Protein AF-C4WWB3-F1 (afdb_monomer_lite)

Radius of gyration: 19.07 Å; chains: 1; bounding box: 59×42×39 Å

Secondary structure (DSSP, 8-state):
---GGG-THHHHHHHHHHHTHHHHT-----HHHHHHHHHHTTT--SS--HHHHHHHHHHHHHHT-TT--TTTHHHHHHHHHHHHHHHTT---TT-SS--GGGS-HHHHHHHHHHHHHHHHTSTTHHHHTTTS-TTTT-PPPSEE-TT--EEEEETTTEEEEEPPP-------PPP-PPPS--PPPP-

Sequence (187 aa):
MDDIHSWWEVPSIAHFCSLFRVSFDLLDFDIEDLEAALLTDGTEDNGNSLLQELIARLLSGCFGNNSISTFNYQMFLRRLFREKCKEYNFQNPFNSDIDFQFLPLRTKVEILHALCDFRLDADDVMESLKNLDSDSLRVHPLGYDENKSAYWYFYGTRLYREDYEKVVPKKKKKKARLDPNVLFFFF

Foldseek 3Di:
DPPVLQDPLLLVLQLLCVQCCPLQVHDDDHSVLSVVLLVCQLPDPDDQGSLLQRLQSLLCLLVVHPPGHSVCSQVSLQVVLVVVCVVVVHDRLSPDPDGLSPDDSVSNSVSSSVSSVSSCVHPCNCVSCVPPDPVSVDQDFPDADPQRWTWGDGDPPGIDTHHDDPPDPPDDDDDDDDDDDDDDDDD

InterPro domains:
  IPR029614 Chromatin remodeling regulator CECR2 [PTHR47092] (2-175)

Organism: Acyrthosiphon pisum (NCBI:txid7029)

Structure (mmCIF, N/CA/C/O backbone):
data_AF-C4WWB3-F1
#
_entry.id   AF-C4WWB3-F1
#
loop_
_atom_site.group_PDB
_atom_site.id
_atom_site.type_symbol
_atom_site.label_atom_id
_atom_site.label_alt_id
_atom_site.label_comp_id
_atom_site.label_asym_id
_atom_site.label_entity_id
_atom_site.label_seq_id
_atom_site.pdbx_PDB_ins_code
_atom_site.Cartn_x
_atom_site.Cartn_y
_atom_site.Cartn_z
_atom_site.occupancy
_atom_site.B_iso_or_equiv
_atom_site.auth_seq_id
_atom_site.auth_comp_id
_atom_site.auth_asym_id
_atom_site.auth_atom_id
_atom_site.pdbx_PDB_model_num
ATOM 1 N N . MET A 1 1 ? 5.199 16.928 13.453 1.00 46.16 1 MET A N 1
ATOM 2 C CA . MET A 1 1 ? 4.644 15.747 14.137 1.00 46.16 1 MET A CA 1
ATOM 3 C C . MET A 1 1 ? 3.799 15.073 13.097 1.00 46.16 1 MET A C 1
ATOM 5 O O . MET A 1 1 ? 2.691 15.524 12.840 1.00 46.16 1 MET A O 1
ATOM 9 N N . ASP A 1 2 ? 4.414 14.146 12.382 1.00 57.53 2 ASP A N 1
ATOM 10 C CA . ASP A 1 2 ? 3.762 13.392 11.326 1.00 57.53 2 ASP A CA 1
ATOM 11 C C . ASP A 1 2 ? 2.714 12.500 11.980 1.00 57.53 2 ASP A C 1
ATOM 13 O O . ASP A 1 2 ? 3.046 11.527 12.653 1.00 57.53 2 ASP A O 1
ATOM 17 N N . ASP A 1 3 ? 1.448 12.895 11.873 1.00 81.69 3 ASP A N 1
ATOM 18 C CA . ASP A 1 3 ? 0.330 12.152 12.450 1.00 81.69 3 ASP A CA 1
ATOM 19 C C . ASP A 1 3 ? -0.003 10.957 11.546 1.00 81.69 3 ASP A C 1
ATOM 21 O O . ASP A 1 3 ? -1.080 10.874 10.960 1.00 81.69 3 ASP A O 1
ATOM 25 N N . ILE A 1 4 ? 0.970 10.058 11.374 1.00 88.69 4 ILE A N 1
ATOM 26 C CA . ILE A 1 4 ? 0.854 8.835 10.570 1.00 88.69 4 ILE A CA 1
ATOM 27 C C . ILE A 1 4 ? -0.357 7.996 11.002 1.00 88.69 4 ILE A C 1
ATOM 29 O O . ILE A 1 4 ? -1.013 7.378 10.169 1.00 88.69 4 ILE A O 1
ATOM 33 N N . HIS A 1 5 ? -0.722 8.064 12.283 1.00 87.94 5 HIS A N 1
ATOM 34 C CA . HIS A 1 5 ? -1.886 7.385 12.845 1.00 87.94 5 HIS A CA 1
ATOM 35 C C . HIS A 1 5 ? -3.229 8.028 12.455 1.00 87.94 5 HIS A C 1
ATOM 37 O O . HIS A 1 5 ? -4.265 7.385 12.599 1.00 87.94 5 HIS A O 1
ATOM 43 N N . SER A 1 6 ? -3.241 9.263 11.942 1.00 88.81 6 SER A N 1
ATOM 44 C CA . SER A 1 6 ? -4.448 9.899 11.387 1.00 88.81 6 SER A CA 1
ATOM 45 C C . SER A 1 6 ? -4.737 9.509 9.937 1.00 88.81 6 SER A C 1
ATOM 47 O O . SER A 1 6 ? -5.831 9.770 9.434 1.00 88.81 6 SER A O 1
ATOM 49 N N . TRP A 1 7 ? -3.770 8.905 9.246 1.00 92.75 7 TRP A N 1
ATOM 50 C CA . TRP A 1 7 ? -3.891 8.557 7.836 1.00 92.75 7 TRP A CA 1
ATOM 51 C C . TRP A 1 7 ? -4.565 7.200 7.689 1.00 92.75 7 TRP A C 1
ATOM 53 O O . TRP A 1 7 ? -4.019 6.172 8.087 1.00 92.75 7 TRP A O 1
ATOM 63 N N . TRP A 1 8 ? -5.758 7.200 7.099 1.00 91.25 8 TRP A N 1
ATOM 64 C CA . TRP A 1 8 ? -6.537 5.989 6.840 1.00 91.25 8 TRP A CA 1
ATOM 65 C C . TRP A 1 8 ? -5.845 5.058 5.831 1.00 91.25 8 TRP A C 1
ATOM 67 O O . TRP A 1 8 ? -6.118 3.859 5.803 1.00 91.25 8 TRP A O 1
ATOM 77 N N . GLU A 1 9 ? -4.909 5.581 5.036 1.00 94.94 9 GLU A N 1
ATOM 78 C CA . GLU A 1 9 ? -4.155 4.801 4.061 1.00 94.94 9 GLU A CA 1
ATOM 79 C C . GLU A 1 9 ? -3.232 3.774 4.732 1.00 94.94 9 GLU A C 1
ATOM 81 O O . GLU A 1 9 ? -3.040 2.685 4.202 1.00 94.94 9 GLU A O 1
ATOM 86 N N . VAL A 1 10 ? -2.687 4.076 5.913 1.00 94.69 10 VAL A N 1
ATOM 87 C CA . VAL A 1 10 ? -1.763 3.184 6.636 1.00 94.69 10 VAL A CA 1
ATOM 88 C C . VAL A 1 10 ? -2.431 1.865 7.058 1.00 94.69 10 VAL A C 1
ATOM 90 O O . VAL A 1 10 ? -1.927 0.806 6.670 1.00 94.69 10 VAL A O 1
ATOM 93 N N . PRO A 1 11 ? -3.570 1.862 7.785 1.00 92.38 11 PRO A N 1
ATOM 94 C CA . PRO A 1 11 ? -4.272 0.620 8.095 1.00 92.38 11 PRO A CA 1
ATOM 95 C C . PRO A 1 11 ? -4.831 -0.056 6.836 1.00 92.38 11 PRO A C 1
ATOM 97 O O . PRO A 1 11 ? -4.896 -1.282 6.811 1.00 92.38 11 PRO A O 1
ATOM 100 N N . SER A 1 12 ? -5.182 0.703 5.789 1.00 92.88 12 SER A N 1
ATOM 101 C CA . SER A 1 12 ? -5.608 0.150 4.494 1.00 92.88 12 SER A CA 1
ATOM 102 C C . SER A 1 12 ? -4.494 -0.684 3.843 1.00 92.88 12 SER A C 1
ATOM 104 O O . SER A 1 12 ? -4.709 -1.853 3.521 1.00 92.88 12 SER A O 1
ATOM 106 N N . ILE A 1 13 ? -3.272 -0.139 3.743 1.00 95.75 13 ILE A N 1
ATOM 107 C CA . ILE A 1 13 ? -2.096 -0.834 3.187 1.00 95.75 13 ILE A CA 1
ATOM 108 C C . ILE A 1 13 ? -1.765 -2.086 4.004 1.00 95.75 13 ILE A C 1
ATOM 110 O O . ILE A 1 13 ? -1.557 -3.161 3.435 1.00 95.75 13 ILE A O 1
ATOM 114 N N . ALA A 1 14 ? -1.724 -1.969 5.335 1.00 94.50 14 ALA A N 1
ATOM 115 C CA . ALA A 1 14 ? -1.467 -3.115 6.204 1.00 94.50 14 ALA A CA 1
ATOM 116 C C . ALA A 1 14 ? -2.532 -4.206 5.999 1.00 94.50 14 ALA A C 1
ATOM 118 O O . ALA A 1 14 ? -2.203 -5.394 5.890 1.00 94.50 14 ALA A O 1
ATOM 119 N N . HIS A 1 15 ? -3.807 -3.810 5.903 1.00 91.88 15 HIS A N 1
ATOM 120 C CA . HIS A 1 15 ? -4.917 -4.743 5.729 1.00 91.88 15 HIS A CA 1
ATOM 121 C C . HIS A 1 15 ? -4.841 -5.456 4.388 1.00 91.88 15 HIS A C 1
ATOM 123 O O . HIS A 1 15 ? -4.932 -6.682 4.353 1.00 91.88 15 HIS A O 1
ATOM 129 N N . PHE A 1 16 ? -4.574 -4.717 3.312 1.00 93.81 16 PHE A N 1
ATOM 130 C CA . PHE A 1 16 ? -4.320 -5.270 1.989 1.00 93.81 16 PHE A CA 1
ATOM 131 C C . PHE A 1 16 ? -3.214 -6.333 2.022 1.00 93.81 16 PHE A C 1
ATOM 133 O O . PHE A 1 16 ? -3.404 -7.448 1.532 1.00 93.81 16 PHE A O 1
ATOM 140 N N . CYS A 1 17 ? -2.072 -6.013 2.638 1.00 94.94 17 CYS A N 1
ATOM 141 C CA . CYS A 1 17 ? -0.928 -6.921 2.677 1.00 94.94 17 CYS A CA 1
ATOM 142 C C . CYS A 1 17 ? -1.239 -8.203 3.452 1.00 94.94 17 CYS A C 1
ATOM 144 O O . CYS A 1 17 ? -0.862 -9.285 3.012 1.00 94.94 17 CYS A O 1
ATOM 146 N N . SER A 1 18 ? -1.985 -8.096 4.553 1.00 91.88 18 SER A N 1
ATOM 147 C CA . SER A 1 18 ? -2.440 -9.250 5.332 1.00 91.88 18 SER A CA 1
ATOM 148 C C . SER A 1 18 ? -3.453 -10.106 4.561 1.00 91.88 18 SER A C 1
ATOM 150 O O . SER A 1 18 ? -3.315 -11.329 4.496 1.00 91.88 18 SER A O 1
ATOM 152 N N . LEU A 1 19 ? -4.436 -9.463 3.929 1.00 90.75 19 LEU A N 1
ATOM 153 C CA . LEU A 1 19 ? -5.534 -10.111 3.214 1.00 90.75 19 LEU A CA 1
ATOM 154 C C . LEU A 1 19 ? -5.051 -10.881 1.981 1.00 90.75 19 LEU A C 1
ATOM 156 O O . LEU A 1 19 ? -5.477 -12.012 1.746 1.00 90.75 19 LEU A O 1
ATOM 160 N N . PHE A 1 20 ? -4.126 -10.297 1.218 1.00 92.31 20 PHE A N 1
ATOM 161 C CA . PHE A 1 20 ? -3.609 -10.884 -0.019 1.00 92.31 20 PHE A CA 1
ATOM 162 C C . PHE A 1 20 ? -2.229 -11.524 0.126 1.00 92.31 20 PHE A C 1
ATOM 164 O O . PHE A 1 20 ? -1.630 -11.909 -0.880 1.00 92.31 20 PHE A O 1
ATOM 171 N N . ARG A 1 21 ? -1.737 -11.696 1.360 1.00 92.62 21 ARG A N 1
ATOM 172 C CA . ARG A 1 21 ? -0.396 -12.224 1.648 1.00 92.62 21 ARG A CA 1
ATOM 173 C C . ARG A 1 21 ? -0.078 -13.482 0.855 1.00 92.62 21 ARG A C 1
ATOM 175 O O . ARG A 1 21 ? 0.947 -13.563 0.193 1.00 92.62 21 ARG A O 1
ATOM 182 N N . VAL A 1 22 ? -0.981 -14.459 0.915 1.00 91.06 22 VAL A N 1
ATOM 183 C CA . VAL A 1 22 ? -0.802 -15.758 0.253 1.00 91.06 22 VAL A CA 1
ATOM 184 C C . VAL A 1 22 ? -1.003 -15.643 -1.257 1.00 91.06 22 VAL A C 1
ATOM 186 O O . VAL A 1 22 ? -0.226 -16.216 -2.013 1.00 91.06 22 VAL A O 1
ATOM 189 N N . SER A 1 23 ? -2.020 -14.903 -1.706 1.00 90.75 23 SER A N 1
ATOM 190 C CA . SER A 1 23 ? -2.357 -14.795 -3.131 1.00 90.75 23 SER A CA 1
ATOM 191 C C . SER A 1 23 ? -1.308 -14.035 -3.942 1.00 90.75 23 SER A C 1
ATOM 193 O O . SER A 1 23 ? -1.106 -14.350 -5.110 1.00 90.75 23 SER A O 1
ATOM 195 N N . PHE A 1 24 ? -0.651 -13.042 -3.342 1.00 92.44 24 PHE A N 1
ATOM 196 C CA . PHE A 1 24 ? 0.321 -12.174 -4.013 1.00 92.44 24 PHE A CA 1
ATOM 197 C C . PHE A 1 24 ? 1.763 -12.359 -3.517 1.00 92.44 24 PHE A C 1
ATOM 199 O O . PHE A 1 24 ? 2.626 -11.584 -3.920 1.00 92.44 24 PHE A O 1
ATOM 206 N N . ASP A 1 25 ? 2.028 -13.366 -2.676 1.00 91.50 25 ASP A N 1
ATOM 207 C CA . ASP A 1 25 ? 3.344 -13.621 -2.064 1.00 91.50 25 ASP A CA 1
ATOM 208 C C . ASP A 1 25 ? 3.939 -12.356 -1.408 1.00 91.50 25 ASP A C 1
ATOM 210 O O . ASP A 1 25 ? 5.068 -11.934 -1.687 1.00 91.50 25 ASP A O 1
ATOM 214 N N . LEU A 1 26 ? 3.124 -11.702 -0.572 1.00 94.38 26 LEU A N 1
ATOM 215 C CA . LEU A 1 26 ? 3.518 -10.502 0.167 1.00 94.38 26 LEU A CA 1
ATOM 216 C C . LEU A 1 26 ? 4.174 -10.864 1.501 1.00 94.38 26 LEU A C 1
ATOM 218 O O . LEU A 1 26 ? 4.084 -11.987 2.000 1.00 94.38 26 LEU A O 1
ATOM 222 N N . LEU A 1 27 ? 4.830 -9.864 2.079 1.00 93.19 27 LEU A N 1
ATOM 223 C CA . LEU A 1 27 ? 5.517 -9.962 3.358 1.00 93.19 27 LEU A CA 1
ATOM 224 C C . LEU A 1 27 ? 4.544 -10.192 4.520 1.00 93.19 27 LEU A C 1
ATOM 226 O O . LEU A 1 27 ? 3.412 -9.713 4.504 1.00 93.19 27 LEU A O 1
ATOM 230 N N . ASP A 1 28 ? 5.023 -10.905 5.539 1.00 94.00 28 ASP A N 1
ATOM 231 C CA . ASP A 1 28 ? 4.314 -11.096 6.803 1.00 94.00 28 ASP A CA 1
ATOM 232 C C . ASP A 1 28 ? 4.775 -10.034 7.805 1.00 94.00 28 ASP A C 1
ATOM 234 O O . ASP A 1 28 ? 5.890 -10.117 8.319 1.00 94.00 28 ASP A O 1
ATOM 238 N N . PHE A 1 29 ? 3.948 -9.013 8.013 1.00 94.31 29 PHE A N 1
ATOM 239 C CA . PHE A 1 29 ? 4.208 -7.896 8.920 1.00 94.31 29 PHE A CA 1
ATOM 240 C C . PHE A 1 29 ? 2.890 -7.361 9.490 1.00 94.31 29 PHE A C 1
ATOM 242 O O . PHE A 1 29 ? 1.823 -7.562 8.895 1.00 94.31 29 PHE A O 1
ATOM 249 N N . ASP A 1 30 ? 2.954 -6.666 10.623 1.00 91.75 30 ASP A N 1
ATOM 250 C CA . ASP A 1 30 ? 1.801 -5.981 11.209 1.00 91.75 30 ASP A CA 1
ATOM 251 C C . ASP A 1 30 ? 1.818 -4.457 10.974 1.00 91.75 30 ASP A C 1
ATOM 253 O O . ASP A 1 30 ? 2.730 -3.884 10.379 1.00 91.75 30 ASP A O 1
ATOM 257 N N . ILE A 1 31 ? 0.760 -3.764 11.401 1.00 92.31 31 ILE A N 1
ATOM 258 C CA . ILE A 1 31 ? 0.681 -2.310 11.212 1.00 92.31 31 ILE A CA 1
ATOM 259 C C . ILE A 1 31 ? 1.818 -1.557 11.924 1.00 92.31 31 ILE A C 1
ATOM 261 O O . ILE A 1 31 ? 2.231 -0.508 11.437 1.00 92.31 31 ILE A O 1
ATOM 265 N N . GLU A 1 32 ? 2.340 -2.079 13.036 1.00 92.62 32 GLU A N 1
ATOM 266 C CA . GLU A 1 32 ? 3.408 -1.435 13.805 1.00 92.62 32 GLU A CA 1
ATOM 267 C C . GLU A 1 32 ? 4.741 -1.543 13.058 1.00 92.62 32 GLU A C 1
ATOM 269 O O . GLU A 1 32 ? 5.473 -0.556 12.971 1.00 92.62 32 GLU A O 1
ATOM 274 N N . ASP A 1 33 ? 5.008 -2.693 12.434 1.00 93.81 33 ASP A N 1
ATOM 275 C CA . ASP A 1 33 ? 6.155 -2.899 11.545 1.00 93.81 33 ASP A CA 1
ATOM 276 C C . ASP A 1 33 ? 6.125 -1.934 10.349 1.00 93.81 33 ASP A C 1
ATOM 278 O O . ASP A 1 33 ? 7.149 -1.347 9.986 1.00 93.81 33 ASP A O 1
ATOM 282 N N . LEU A 1 34 ? 4.949 -1.734 9.738 1.00 94.62 34 LEU A N 1
ATOM 283 C CA . LEU A 1 34 ? 4.776 -0.801 8.620 1.00 94.62 34 LEU A CA 1
ATOM 284 C C . LEU A 1 34 ? 4.990 0.654 9.055 1.00 94.62 34 LEU A C 1
ATOM 286 O O . LEU A 1 34 ? 5.692 1.402 8.372 1.00 94.62 34 LEU A O 1
ATOM 290 N N . GLU A 1 35 ? 4.393 1.059 10.180 1.00 93.81 35 GLU A N 1
ATOM 291 C CA . GLU A 1 35 ? 4.560 2.394 10.768 1.00 93.81 35 GLU A CA 1
ATOM 292 C C . GLU A 1 35 ? 6.037 2.666 11.088 1.00 93.81 35 GLU A C 1
ATOM 294 O O . GLU A 1 35 ? 6.568 3.715 10.716 1.00 93.81 35 GLU A O 1
ATOM 299 N N . ALA A 1 36 ? 6.721 1.705 11.716 1.00 92.62 36 ALA A N 1
ATOM 300 C CA . ALA A 1 36 ? 8.142 1.797 12.029 1.00 92.62 36 ALA A CA 1
ATOM 301 C C . ALA A 1 36 ? 8.984 1.929 10.756 1.00 92.62 36 ALA A C 1
ATOM 303 O O . ALA A 1 36 ? 9.776 2.865 10.652 1.00 92.62 36 ALA A O 1
ATOM 304 N N . ALA A 1 37 ? 8.760 1.062 9.763 1.00 93.50 37 ALA A N 1
ATOM 305 C CA . ALA A 1 37 ? 9.478 1.109 8.495 1.00 93.50 37 ALA A CA 1
ATOM 306 C C . ALA A 1 37 ? 9.286 2.454 7.781 1.00 93.50 37 ALA A C 1
ATOM 308 O O . ALA A 1 37 ? 10.246 3.024 7.279 1.00 93.50 37 ALA A O 1
ATOM 309 N N . LEU A 1 38 ? 8.070 3.004 7.768 1.00 93.12 38 LEU A N 1
ATOM 310 C CA . LEU A 1 38 ? 7.783 4.318 7.190 1.00 93.12 38 LEU A CA 1
ATOM 311 C C . LEU A 1 38 ? 8.528 5.459 7.901 1.00 93.12 38 LEU A C 1
ATOM 313 O O . LEU A 1 38 ? 9.016 6.374 7.233 1.00 93.12 38 LEU A O 1
ATOM 317 N N . LEU A 1 39 ? 8.630 5.405 9.231 1.00 91.38 39 LEU A N 1
ATOM 318 C CA . LEU A 1 39 ? 9.285 6.431 10.049 1.00 91.38 39 LEU A CA 1
ATOM 319 C C . LEU A 1 39 ? 10.819 6.362 10.010 1.00 91.38 39 LEU A C 1
ATOM 321 O O . LEU A 1 39 ? 11.465 7.394 10.198 1.00 91.38 39 LEU A O 1
ATOM 325 N N . THR A 1 40 ? 11.404 5.185 9.771 1.00 88.62 40 THR A N 1
ATOM 326 C CA . THR A 1 40 ? 12.865 4.985 9.753 1.00 88.62 40 THR A CA 1
ATOM 327 C C . THR A 1 40 ? 13.464 4.894 8.346 1.00 88.62 40 THR A C 1
ATOM 329 O O . THR A 1 40 ? 14.688 4.959 8.196 1.00 88.62 40 THR A O 1
ATOM 332 N N . ASP A 1 41 ? 12.647 4.796 7.293 1.00 83.75 41 ASP A N 1
ATOM 333 C CA . ASP A 1 41 ? 13.125 4.653 5.913 1.00 83.75 41 ASP A CA 1
ATOM 334 C C . ASP A 1 41 ? 14.021 5.829 5.480 1.00 83.75 41 ASP A C 1
ATOM 336 O O . ASP A 1 41 ? 13.615 6.994 5.508 1.00 83.75 41 ASP A O 1
ATOM 340 N N . GLY A 1 42 ? 15.248 5.503 5.059 1.00 72.12 42 GLY A N 1
ATOM 341 C CA . GLY A 1 42 ? 16.294 6.466 4.690 1.00 72.12 42 GLY A CA 1
ATOM 342 C C . GLY A 1 42 ? 17.221 6.896 5.837 1.00 72.12 42 GLY A C 1
ATOM 343 O O . GLY A 1 42 ? 18.106 7.719 5.608 1.00 72.12 42 GLY A O 1
ATOM 344 N N . THR A 1 43 ? 17.040 6.365 7.055 1.00 72.31 43 THR A N 1
ATOM 345 C CA . THR A 1 43 ? 17.891 6.677 8.226 1.00 72.31 43 THR A CA 1
ATOM 346 C C . THR A 1 43 ? 18.844 5.551 8.632 1.00 72.31 43 THR A C 1
ATOM 348 O O . THR A 1 43 ? 19.826 5.810 9.328 1.00 72.31 43 THR A O 1
ATOM 351 N N . GLU A 1 44 ? 18.600 4.322 8.175 1.00 61.31 44 GLU A N 1
ATOM 352 C CA . GLU A 1 44 ? 19.427 3.153 8.477 1.00 61.31 44 GLU A CA 1
ATOM 353 C C . GLU A 1 44 ? 20.211 2.704 7.232 1.00 61.31 44 GLU A C 1
ATOM 355 O O . GLU A 1 44 ? 19.630 2.443 6.183 1.00 61.31 44 GLU A O 1
ATOM 360 N N . ASP A 1 45 ? 21.537 2.577 7.359 1.00 55.06 45 ASP A N 1
ATOM 361 C CA . ASP A 1 45 ? 22.471 2.172 6.287 1.00 55.06 45 ASP A CA 1
ATOM 362 C C . ASP A 1 45 ? 22.411 0.664 5.933 1.00 55.06 45 ASP A C 1
ATOM 364 O O . ASP A 1 45 ? 23.254 0.154 5.190 1.00 55.06 45 ASP A O 1
ATOM 368 N N . ASN A 1 46 ? 21.443 -0.089 6.465 1.00 46.50 46 ASN A N 1
ATOM 369 C CA . ASN A 1 46 ? 21.459 -1.550 6.423 1.00 46.50 46 ASN A CA 1
ATOM 370 C C . ASN A 1 46 ? 20.321 -2.157 5.590 1.00 46.50 46 ASN A C 1
ATOM 372 O O . ASN A 1 46 ? 19.170 -2.193 6.007 1.00 46.50 46 ASN A O 1
ATOM 376 N N . GLY A 1 47 ? 20.710 -2.791 4.481 1.00 56.06 47 GLY A N 1
ATOM 377 C CA . GLY A 1 47 ? 19.945 -3.849 3.818 1.00 56.06 47 GLY A CA 1
ATOM 378 C C . GLY A 1 47 ? 18.679 -3.420 3.069 1.00 56.06 47 GLY A C 1
ATOM 379 O O . GLY A 1 47 ? 18.362 -2.245 2.922 1.00 56.06 47 GLY A O 1
ATOM 380 N N . ASN A 1 48 ? 17.971 -4.425 2.550 1.00 60.97 48 ASN A N 1
ATOM 381 C CA . ASN A 1 48 ? 16.659 -4.260 1.928 1.00 60.97 48 ASN A CA 1
ATOM 382 C C . ASN A 1 48 ? 15.641 -3.848 3.003 1.00 60.97 48 ASN A C 1
ATOM 384 O O . ASN A 1 48 ? 15.384 -4.638 3.914 1.00 60.97 48 ASN A O 1
ATOM 388 N N . SER A 1 49 ? 15.044 -2.657 2.899 1.00 86.75 49 SER A N 1
ATOM 389 C CA . SER A 1 49 ? 13.988 -2.245 3.834 1.00 86.75 49 SER A CA 1
ATOM 390 C C . SER A 1 49 ? 12.673 -2.979 3.545 1.00 86.75 49 SER A C 1
ATOM 392 O O . SER A 1 49 ? 12.407 -3.369 2.403 1.00 86.75 49 SER A O 1
ATOM 394 N N . LEU A 1 50 ? 11.825 -3.143 4.570 1.00 93.19 50 LEU A N 1
ATOM 395 C CA . LEU A 1 50 ? 10.472 -3.708 4.434 1.00 93.19 50 LEU A CA 1
ATOM 396 C C . LEU A 1 50 ? 9.713 -3.039 3.280 1.00 93.19 50 LEU A C 1
ATOM 398 O O . LEU A 1 50 ? 9.086 -3.721 2.472 1.00 93.19 50 LEU A O 1
ATOM 402 N N . LEU A 1 51 ? 9.834 -1.711 3.157 1.00 95.00 51 LEU A N 1
ATOM 403 C CA . LEU A 1 51 ? 9.183 -0.940 2.099 1.00 95.00 51 LEU A CA 1
ATOM 404 C C . LEU A 1 51 ? 9.710 -1.306 0.710 1.00 95.00 51 LEU A C 1
ATOM 406 O O . LEU A 1 51 ? 8.921 -1.485 -0.212 1.00 95.00 51 LEU A O 1
ATOM 410 N N . GLN A 1 52 ? 11.028 -1.437 0.543 1.00 94.06 52 GLN A N 1
ATOM 411 C CA . GLN A 1 52 ? 11.626 -1.781 -0.750 1.00 94.06 52 GLN A CA 1
ATOM 412 C C . GLN A 1 52 ? 11.202 -3.171 -1.220 1.00 94.06 52 GLN A C 1
ATOM 414 O O . GLN A 1 52 ? 10.869 -3.350 -2.392 1.00 94.06 52 GLN A O 1
ATOM 419 N N . GLU A 1 53 ? 11.199 -4.146 -0.312 1.00 94.38 53 GLU A N 1
ATOM 420 C CA . GLU A 1 53 ? 10.774 -5.508 -0.626 1.00 94.38 53 GLU A CA 1
ATOM 421 C C . GLU A 1 53 ? 9.267 -5.550 -0.924 1.00 94.38 53 GLU A C 1
ATOM 423 O O . GLU A 1 53 ? 8.866 -6.125 -1.935 1.00 94.38 53 GLU A O 1
ATOM 428 N N . LEU A 1 54 ? 8.436 -4.854 -0.137 1.00 96.50 54 LEU A N 1
ATOM 429 C CA . LEU A 1 54 ? 7.000 -4.729 -0.405 1.00 96.50 54 LEU A CA 1
ATOM 430 C C . LEU A 1 54 ? 6.733 -4.128 -1.793 1.00 96.50 54 LEU A C 1
ATOM 432 O O . LEU A 1 54 ? 5.975 -4.693 -2.583 1.00 96.50 54 LEU A O 1
ATOM 436 N N . ILE A 1 55 ? 7.395 -3.016 -2.125 1.00 96.19 55 ILE A N 1
ATOM 437 C CA . ILE A 1 55 ? 7.269 -2.372 -3.437 1.00 96.19 55 ILE A CA 1
ATOM 438 C C . ILE A 1 55 ? 7.704 -3.332 -4.547 1.00 96.19 55 ILE A C 1
ATOM 440 O O . ILE A 1 55 ? 7.014 -3.443 -5.559 1.00 96.19 55 ILE A O 1
ATOM 444 N N . ALA A 1 56 ? 8.816 -4.052 -4.374 1.00 95.50 56 ALA A N 1
ATOM 445 C CA . ALA A 1 56 ? 9.290 -5.009 -5.368 1.00 95.50 56 ALA A CA 1
ATOM 446 C C . ALA A 1 56 ? 8.267 -6.131 -5.630 1.00 95.50 56 ALA A C 1
ATOM 448 O O . ALA A 1 56 ? 8.024 -6.457 -6.796 1.00 95.50 56 ALA A O 1
ATOM 449 N N . ARG A 1 57 ? 7.615 -6.676 -4.591 1.00 95.38 57 ARG A N 1
ATOM 450 C CA . ARG A 1 57 ? 6.557 -7.697 -4.743 1.00 95.38 57 ARG A CA 1
ATOM 451 C C . ARG A 1 57 ? 5.330 -7.159 -5.469 1.00 95.38 57 ARG A C 1
ATOM 453 O O . ARG A 1 57 ? 4.874 -7.774 -6.433 1.00 95.38 57 ARG A O 1
ATOM 460 N N . LEU A 1 58 ? 4.840 -5.984 -5.068 1.00 96.38 58 LEU A N 1
ATOM 461 C CA . LEU A 1 58 ? 3.681 -5.349 -5.705 1.00 96.38 58 LEU A CA 1
ATOM 462 C C . LEU A 1 58 ? 3.951 -5.051 -7.184 1.00 96.38 58 LEU A C 1
ATOM 464 O O . LEU A 1 58 ? 3.140 -5.391 -8.046 1.00 96.38 58 LEU A O 1
ATOM 468 N N . LEU A 1 59 ? 5.121 -4.486 -7.497 1.00 96.19 59 LEU A N 1
ATOM 469 C CA . LEU A 1 59 ? 5.534 -4.205 -8.873 1.00 96.19 59 LEU A CA 1
ATOM 470 C C . LEU A 1 59 ? 5.687 -5.478 -9.707 1.00 96.19 59 LEU A C 1
ATOM 472 O O . LEU A 1 59 ? 5.281 -5.484 -10.868 1.00 96.19 59 LEU A O 1
ATOM 476 N N . SER A 1 60 ? 6.257 -6.544 -9.136 1.00 94.44 60 SER A N 1
ATOM 477 C CA . SER A 1 60 ? 6.406 -7.828 -9.835 1.00 94.44 60 SER A CA 1
ATOM 478 C C . SER A 1 60 ? 5.050 -8.359 -10.290 1.00 94.44 60 SER A C 1
ATOM 480 O O . SER A 1 60 ? 4.912 -8.752 -11.449 1.00 94.44 60 SER A O 1
ATOM 482 N N . GLY A 1 61 ? 4.039 -8.274 -9.417 1.00 93.00 61 GLY A N 1
ATOM 483 C CA . GLY A 1 61 ? 2.654 -8.612 -9.748 1.00 93.00 61 GLY A CA 1
ATOM 484 C C . GLY A 1 61 ? 2.054 -7.705 -10.825 1.00 93.00 61 GLY A C 1
ATOM 485 O O . GLY A 1 61 ? 1.451 -8.203 -11.766 1.00 93.00 61 GLY A O 1
ATOM 486 N N . CYS A 1 62 ? 2.286 -6.389 -10.757 1.00 94.00 62 CYS A N 1
ATOM 487 C CA . CYS A 1 62 ? 1.759 -5.437 -11.748 1.00 94.00 62 CYS A CA 1
ATOM 488 C C . CYS A 1 62 ? 2.315 -5.658 -13.166 1.00 94.00 62 CYS A C 1
ATOM 490 O O . CYS A 1 62 ? 1.609 -5.445 -14.147 1.00 94.00 62 CYS A O 1
ATOM 492 N N . PHE A 1 63 ? 3.589 -6.041 -13.291 1.00 91.69 63 PHE A N 1
ATOM 493 C CA . PHE A 1 63 ? 4.235 -6.265 -14.591 1.00 91.69 63 PHE A CA 1
ATOM 494 C C . PHE A 1 63 ? 4.201 -7.727 -15.054 1.00 91.69 63 PHE A C 1
ATOM 496 O O . PHE A 1 63 ? 4.647 -8.008 -16.168 1.00 91.69 63 PHE A O 1
ATOM 503 N N . GLY A 1 64 ? 3.763 -8.663 -14.204 1.00 86.19 64 GLY A N 1
ATOM 504 C CA . GLY A 1 64 ? 3.927 -10.101 -14.440 1.00 86.19 64 GLY A CA 1
ATOM 505 C C . GLY A 1 64 ? 5.396 -10.509 -14.622 1.00 86.19 64 GLY A C 1
ATOM 506 O O . GLY A 1 64 ? 5.695 -11.439 -15.373 1.00 86.19 64 GLY A O 1
ATOM 507 N N . ASN A 1 65 ? 6.329 -9.771 -14.007 1.00 78.81 65 ASN A N 1
ATOM 508 C CA . ASN A 1 65 ? 7.766 -9.927 -14.216 1.00 78.81 65 ASN A CA 1
ATOM 509 C C . ASN A 1 65 ? 8.514 -10.127 -12.893 1.00 78.81 65 ASN A C 1
ATOM 511 O O . ASN A 1 65 ? 8.661 -9.199 -12.103 1.00 78.81 65 ASN A O 1
ATOM 515 N N . ASN A 1 66 ? 9.103 -11.312 -12.729 1.00 77.31 66 ASN A N 1
ATOM 516 C CA . ASN A 1 66 ? 9.854 -11.698 -11.532 1.00 77.31 66 ASN A CA 1
ATOM 517 C C . ASN A 1 66 ? 11.304 -11.171 -11.506 1.00 77.31 66 ASN A C 1
ATOM 519 O O . ASN A 1 66 ? 12.073 -11.529 -10.619 1.00 77.31 66 ASN A O 1
ATOM 523 N N . SER A 1 67 ? 11.723 -10.353 -12.479 1.00 88.88 67 SER A N 1
ATOM 524 C CA . SER A 1 67 ? 13.061 -9.743 -12.487 1.00 88.88 67 SER A CA 1
ATOM 525 C C . SER A 1 67 ? 13.171 -8.498 -11.599 1.00 88.88 67 SER A C 1
ATOM 527 O O . SER A 1 67 ? 14.243 -7.885 -11.543 1.00 88.88 67 SER A O 1
ATOM 529 N N . ILE A 1 68 ? 12.067 -8.053 -10.994 1.00 94.06 68 ILE A N 1
ATOM 530 C CA . ILE A 1 68 ? 12.042 -6.862 -10.146 1.00 94.06 68 ILE A CA 1
ATOM 531 C C . ILE A 1 68 ? 12.549 -7.242 -8.753 1.00 94.06 68 ILE A C 1
ATOM 533 O O . ILE A 1 68 ? 12.124 -8.228 -8.164 1.00 94.06 68 ILE A O 1
ATOM 537 N N . SER A 1 69 ? 13.495 -6.464 -8.240 1.00 93.25 69 SER A N 1
ATOM 538 C CA . SER A 1 69 ? 14.109 -6.640 -6.926 1.00 93.25 69 SER A CA 1
ATOM 539 C C . SER A 1 69 ? 14.350 -5.289 -6.264 1.00 93.25 69 SER A C 1
ATOM 541 O O . SER A 1 69 ? 14.234 -4.234 -6.894 1.00 93.25 69 SER A O 1
ATOM 543 N N . THR A 1 70 ? 14.764 -5.307 -5.003 1.00 92.44 70 THR A N 1
ATOM 544 C CA . THR A 1 70 ? 15.121 -4.104 -4.233 1.00 92.44 70 THR A CA 1
ATOM 545 C C . THR A 1 70 ? 16.254 -3.274 -4.851 1.00 92.44 70 THR A C 1
ATOM 547 O O . THR A 1 70 ? 16.395 -2.098 -4.534 1.00 92.44 70 THR A O 1
ATOM 550 N N . PHE A 1 71 ? 17.022 -3.826 -5.796 1.00 91.19 71 PHE A N 1
ATOM 551 C CA . PHE A 1 71 ? 18.085 -3.098 -6.498 1.00 91.19 71 PHE A CA 1
ATOM 552 C C . PHE A 1 71 ? 17.597 -2.311 -7.719 1.00 91.19 71 PHE A C 1
ATOM 554 O O . PHE A 1 71 ? 18.271 -1.383 -8.161 1.00 91.19 71 PHE A O 1
ATOM 561 N N . ASN A 1 72 ? 16.460 -2.691 -8.312 1.00 93.19 72 ASN A N 1
ATOM 562 C CA . ASN A 1 72 ? 15.976 -2.101 -9.565 1.00 93.19 72 ASN A CA 1
ATOM 563 C C . ASN A 1 72 ? 14.532 -1.577 -9.494 1.00 93.19 72 ASN A C 1
ATOM 565 O O . ASN A 1 72 ? 14.089 -0.926 -10.447 1.00 93.19 72 ASN A O 1
ATOM 569 N N . TYR A 1 73 ? 13.821 -1.804 -8.380 1.00 94.31 73 TYR A N 1
ATOM 570 C CA . TYR A 1 73 ? 12.412 -1.437 -8.207 1.00 94.31 73 TYR A CA 1
ATOM 571 C C . TYR A 1 73 ? 12.146 0.025 -8.555 1.00 94.31 73 TYR A C 1
ATOM 573 O O . TYR A 1 73 ? 11.127 0.331 -9.161 1.00 94.31 73 TYR A O 1
ATOM 581 N N . GLN A 1 74 ? 13.079 0.928 -8.248 1.00 93.75 74 GLN A N 1
ATOM 582 C CA . GLN A 1 74 ? 12.889 2.357 -8.447 1.00 93.75 74 GLN A CA 1
ATOM 583 C C . GLN A 1 74 ? 12.628 2.726 -9.914 1.00 93.75 74 GLN A C 1
ATOM 585 O O . GLN A 1 74 ? 11.762 3.552 -10.205 1.00 93.75 74 GLN A O 1
ATOM 590 N N . MET A 1 75 ? 13.332 2.095 -10.857 1.00 93.75 75 MET A N 1
ATOM 591 C CA . MET A 1 75 ? 13.114 2.323 -12.288 1.00 93.75 75 MET A CA 1
ATOM 592 C C . MET A 1 75 ? 11.714 1.855 -12.711 1.00 93.75 75 MET A C 1
ATOM 594 O O . MET A 1 75 ? 11.012 2.567 -13.435 1.00 93.75 75 MET A O 1
ATOM 598 N N . PHE A 1 76 ? 11.300 0.676 -12.242 1.00 95.31 76 PHE A N 1
ATOM 599 C CA . PHE A 1 76 ? 9.987 0.103 -12.539 1.00 95.31 76 PHE A CA 1
ATOM 600 C C . PHE A 1 76 ? 8.855 0.899 -11.889 1.00 95.31 76 PHE A C 1
ATOM 602 O O . PHE A 1 76 ? 7.849 1.158 -12.543 1.00 95.31 76 PHE A O 1
ATOM 609 N N . LEU A 1 77 ? 9.055 1.380 -10.663 1.00 95.44 77 LEU A N 1
ATOM 610 C CA . LEU A 1 77 ? 8.125 2.244 -9.946 1.00 95.44 77 LEU A CA 1
ATOM 611 C C . LEU A 1 77 ? 7.856 3.531 -10.730 1.00 95.44 77 LEU A C 1
ATOM 613 O O . LEU A 1 77 ? 6.705 3.870 -11.001 1.00 95.44 77 LEU A O 1
ATOM 617 N N . ARG A 1 78 ? 8.917 4.218 -11.183 1.00 94.25 78 ARG A N 1
ATOM 618 C CA . ARG A 1 78 ? 8.787 5.422 -12.025 1.00 94.25 78 ARG A CA 1
ATOM 619 C C . ARG A 1 78 ? 8.015 5.139 -13.304 1.00 94.25 78 ARG A C 1
ATOM 621 O O . ARG A 1 78 ? 7.193 5.956 -13.718 1.00 94.25 78 ARG A O 1
ATOM 628 N N . ARG A 1 79 ? 8.308 4.012 -13.954 1.00 93.75 79 ARG A N 1
ATOM 629 C CA . ARG A 1 79 ? 7.641 3.614 -15.193 1.00 93.75 79 ARG A CA 1
ATOM 630 C C . ARG A 1 79 ? 6.152 3.364 -14.964 1.00 93.75 79 ARG A C 1
ATOM 632 O O . ARG A 1 79 ? 5.352 3.968 -15.672 1.00 93.75 79 ARG A O 1
ATOM 639 N N . LEU A 1 80 ? 5.804 2.568 -13.953 1.00 94.56 80 LEU A N 1
ATOM 640 C CA . LEU A 1 80 ? 4.418 2.242 -13.626 1.00 94.56 80 LEU A CA 1
ATOM 641 C C . LEU A 1 80 ? 3.609 3.507 -13.338 1.00 94.56 80 LEU A C 1
ATOM 643 O O . LEU A 1 80 ? 2.582 3.732 -13.968 1.00 94.56 80 LEU A O 1
ATOM 647 N N . PHE A 1 81 ? 4.106 4.389 -12.467 1.00 94.81 81 PHE A N 1
ATOM 648 C CA . PHE A 1 81 ? 3.401 5.631 -12.143 1.00 94.81 81 PHE A CA 1
ATOM 649 C C . PHE A 1 81 ? 3.256 6.550 -13.359 1.00 94.81 81 PHE A C 1
ATOM 651 O O . PHE A 1 81 ? 2.199 7.138 -13.560 1.00 94.81 81 PHE A O 1
ATOM 658 N N . ARG A 1 82 ? 4.267 6.653 -14.231 1.00 92.62 82 ARG A N 1
ATOM 659 C CA . ARG A 1 82 ? 4.141 7.431 -15.477 1.00 92.62 82 ARG A CA 1
ATOM 660 C C . ARG A 1 82 ? 3.074 6.878 -16.419 1.00 92.62 82 ARG A C 1
ATOM 662 O O . ARG A 1 82 ? 2.475 7.670 -17.142 1.00 92.62 82 ARG A O 1
ATOM 669 N N . GLU A 1 83 ? 2.888 5.565 -16.458 1.00 93.12 83 GLU A N 1
ATOM 670 C CA . GLU A 1 83 ? 1.879 4.900 -17.287 1.00 93.12 83 GLU A CA 1
ATOM 671 C C . GLU A 1 83 ? 0.486 5.049 -16.649 1.00 93.12 83 GLU A C 1
ATOM 673 O O . GLU A 1 83 ? -0.394 5.667 -17.249 1.00 93.12 83 GLU A O 1
ATOM 678 N N . LYS A 1 84 ? 0.320 4.625 -15.391 1.00 92.50 84 LYS A N 1
ATOM 679 C CA . LYS A 1 84 ? -0.961 4.648 -14.669 1.00 92.50 84 LYS A CA 1
ATOM 680 C C . LYS A 1 84 ? -1.504 6.050 -14.401 1.00 92.50 84 LYS A C 1
ATOM 682 O O . LYS A 1 84 ? -2.696 6.280 -14.567 1.00 92.50 84 LYS A O 1
ATOM 687 N N . CYS A 1 85 ? -0.656 7.029 -14.080 1.00 89.69 85 CYS A N 1
ATOM 688 C CA . CYS A 1 85 ? -1.126 8.409 -13.887 1.00 89.69 85 CYS A CA 1
ATOM 689 C C . CYS A 1 85 ? -1.664 9.026 -15.184 1.00 89.69 85 CYS A C 1
ATOM 691 O O . CYS A 1 85 ? -2.583 9.841 -15.145 1.00 89.69 85 CYS A O 1
ATOM 693 N N . LYS A 1 86 ? -1.105 8.643 -16.342 1.00 90.69 86 LYS A N 1
ATOM 694 C CA . LYS A 1 86 ? -1.622 9.075 -17.648 1.00 90.69 86 LYS A CA 1
ATOM 695 C C . LYS A 1 86 ? -2.932 8.377 -17.990 1.00 90.69 86 LYS A C 1
ATOM 697 O O . LYS A 1 86 ? -3.822 9.030 -18.519 1.00 90.69 86 LYS A O 1
ATOM 702 N N . GLU A 1 87 ? -3.031 7.083 -17.696 1.00 91.00 87 GLU A N 1
ATOM 703 C CA . GLU A 1 87 ? -4.235 6.276 -17.915 1.00 91.00 87 GLU A CA 1
ATOM 704 C C . GLU A 1 87 ? -5.427 6.819 -17.112 1.00 91.00 87 GLU A C 1
ATOM 706 O O . GLU A 1 87 ? -6.483 7.097 -17.675 1.00 91.00 87 GLU A O 1
ATOM 711 N N . TYR A 1 88 ? -5.221 7.065 -15.819 1.00 86.69 88 TYR A N 1
ATOM 712 C CA . TYR A 1 88 ? -6.255 7.533 -14.895 1.00 86.69 88 TYR A CA 1
ATOM 713 C C . TYR A 1 88 ? -6.382 9.064 -14.814 1.00 86.69 88 TYR A C 1
ATOM 715 O O . TYR A 1 88 ? -7.228 9.580 -14.087 1.00 86.69 88 TYR A O 1
ATOM 723 N N . ASN A 1 89 ? -5.560 9.803 -15.565 1.00 86.88 89 ASN A N 1
ATOM 724 C CA . ASN A 1 89 ? -5.550 11.267 -15.621 1.00 86.88 89 ASN A CA 1
ATOM 725 C C . ASN A 1 89 ? -5.466 11.948 -14.234 1.00 86.88 89 ASN A C 1
ATOM 727 O O . ASN A 1 89 ? -6.179 12.918 -13.961 1.00 86.88 89 ASN A O 1
ATOM 731 N N . PHE A 1 90 ? -4.580 11.458 -13.361 1.00 86.00 90 PHE A N 1
ATOM 732 C CA . PHE A 1 90 ? -4.304 12.069 -12.055 1.00 86.00 90 PHE A CA 1
ATOM 733 C C . PHE A 1 90 ? -2.845 12.528 -11.927 1.00 86.00 90 PHE A C 1
ATOM 735 O O . PHE A 1 90 ? -1.970 12.169 -12.719 1.00 86.00 90 PHE A O 1
ATOM 742 N N . GLN A 1 91 ? -2.580 13.382 -10.936 1.00 87.25 91 GLN A N 1
ATOM 743 C CA . GLN A 1 91 ? -1.252 13.942 -10.703 1.00 87.25 91 GLN A CA 1
ATOM 744 C C . GLN A 1 91 ? -0.285 12.868 -10.198 1.00 87.25 91 GLN A C 1
ATOM 746 O O . GLN A 1 91 ? -0.537 12.245 -9.177 1.00 87.25 91 GLN A O 1
ATOM 751 N N . ASN A 1 92 ? 0.857 12.707 -10.870 1.00 87.69 92 ASN A N 1
ATOM 752 C CA . ASN A 1 92 ? 1.859 11.718 -10.481 1.00 87.69 92 ASN A CA 1
ATOM 753 C C . ASN A 1 92 ? 2.629 12.149 -9.209 1.00 87.69 92 ASN A C 1
ATOM 755 O O . ASN A 1 92 ? 3.435 13.086 -9.301 1.00 87.69 92 ASN A O 1
ATOM 759 N N . PRO A 1 93 ? 2.455 11.459 -8.061 1.00 83.56 93 PRO A N 1
ATOM 760 C CA . PRO A 1 93 ? 3.168 11.768 -6.818 1.00 83.56 93 PRO A CA 1
ATOM 761 C C . PRO A 1 93 ? 4.674 11.458 -6.893 1.00 83.56 93 PRO A C 1
ATOM 763 O O . PRO A 1 93 ? 5.454 11.992 -6.112 1.00 83.56 93 PRO A O 1
ATOM 766 N N . PHE A 1 94 ? 5.109 10.651 -7.867 1.00 87.62 94 PHE A N 1
ATOM 767 C CA . PHE A 1 94 ? 6.494 10.210 -8.057 1.00 87.62 94 PHE A CA 1
ATOM 768 C C . PHE A 1 94 ? 7.132 10.756 -9.349 1.00 87.62 94 PHE A C 1
ATOM 770 O O . PHE A 1 94 ? 7.891 10.078 -10.048 1.00 87.62 94 PHE A O 1
ATOM 777 N N . ASN A 1 95 ? 6.795 11.999 -9.710 1.00 81.62 95 ASN A N 1
ATOM 778 C CA . ASN A 1 95 ? 7.298 12.651 -10.927 1.00 81.62 95 ASN A CA 1
ATOM 779 C C . ASN A 1 95 ? 8.643 13.388 -10.749 1.00 81.62 95 ASN A C 1
ATOM 781 O O . ASN A 1 95 ? 9.201 13.879 -11.729 1.00 81.62 95 ASN A O 1
ATOM 785 N N . SER A 1 96 ? 9.157 13.498 -9.522 1.00 82.00 96 SER A N 1
ATOM 786 C CA . SER A 1 96 ? 10.473 14.084 -9.228 1.00 82.00 96 SER A CA 1
ATOM 787 C C . SER A 1 96 ? 11.591 13.063 -9.448 1.00 82.00 96 SER A C 1
ATOM 789 O O . SER A 1 96 ? 11.347 11.867 -9.364 1.00 82.00 96 SER A O 1
ATOM 791 N N . ASP A 1 97 ? 12.830 13.504 -9.670 1.00 84.75 97 ASP A N 1
ATOM 792 C CA . ASP A 1 97 ? 13.998 12.608 -9.800 1.00 84.75 97 ASP A CA 1
ATOM 793 C C . ASP A 1 97 ? 14.564 12.149 -8.438 1.00 84.75 97 ASP A C 1
ATOM 795 O O . ASP A 1 97 ? 15.715 11.751 -8.319 1.00 84.75 97 ASP A O 1
ATOM 799 N N . ILE A 1 98 ? 13.749 12.237 -7.382 1.00 89.62 98 ILE A N 1
ATOM 800 C CA . ILE A 1 98 ? 14.114 11.888 -6.006 1.00 89.62 98 ILE A CA 1
ATOM 801 C C . ILE A 1 98 ? 13.811 10.407 -5.785 1.00 89.62 98 ILE A C 1
ATOM 803 O O . ILE A 1 98 ? 12.727 9.947 -6.157 1.00 89.62 98 ILE A O 1
ATOM 807 N N . ASP A 1 99 ? 14.753 9.652 -5.225 1.00 90.25 99 ASP A N 1
ATOM 808 C CA . ASP A 1 99 ? 14.550 8.241 -4.881 1.00 90.25 99 ASP A CA 1
ATOM 809 C C . ASP A 1 99 ? 13.440 8.085 -3.841 1.00 90.25 99 ASP A C 1
ATOM 811 O O . ASP A 1 99 ? 13.243 8.961 -2.999 1.00 90.25 99 ASP A O 1
ATOM 815 N N . PHE A 1 100 ? 12.747 6.942 -3.860 1.00 92.44 100 PHE A N 1
ATOM 816 C CA . PHE A 1 100 ? 11.630 6.675 -2.948 1.00 92.44 100 PHE A CA 1
ATOM 817 C C . PHE A 1 100 ? 12.000 6.933 -1.477 1.00 92.44 100 PHE A C 1
ATOM 819 O O . PHE A 1 100 ? 11.256 7.601 -0.762 1.00 92.44 100 PHE A O 1
ATOM 826 N N . GLN A 1 101 ? 13.193 6.494 -1.065 1.00 91.12 101 GLN A N 1
ATOM 827 C CA . GLN A 1 101 ? 13.693 6.641 0.305 1.00 91.12 101 GLN A CA 1
ATOM 828 C C . GLN A 1 101 ? 13.792 8.096 0.792 1.00 91.12 101 GLN A C 1
ATOM 830 O O . GLN A 1 101 ? 13.648 8.362 1.983 1.00 91.12 101 GLN A O 1
ATOM 835 N N . PHE A 1 102 ? 13.988 9.053 -0.119 1.00 90.56 102 PHE A N 1
ATOM 836 C CA . PHE A 1 102 ? 14.156 10.472 0.209 1.00 90.56 102 PHE A CA 1
ATOM 837 C C . PHE A 1 102 ? 12.870 11.285 0.022 1.00 90.56 102 PHE A C 1
ATOM 839 O O . PHE A 1 102 ? 12.881 12.510 0.161 1.00 90.56 102 PHE A O 1
ATOM 846 N N . LEU A 1 103 ? 11.757 10.635 -0.324 1.00 92.06 103 LEU A N 1
ATOM 847 C CA . LEU A 1 103 ? 10.472 11.311 -0.439 1.00 92.06 103 LEU A CA 1
ATOM 848 C C . LEU A 1 103 ? 9.931 11.732 0.933 1.00 92.06 103 LEU A C 1
ATOM 850 O O . LEU A 1 103 ? 10.224 11.091 1.944 1.00 92.06 103 LEU A O 1
ATOM 854 N N . PRO A 1 104 ? 9.065 12.759 0.980 1.00 92.50 104 PRO A N 1
ATOM 855 C CA . PRO A 1 104 ? 8.278 13.043 2.169 1.00 92.50 104 PRO A CA 1
ATOM 856 C C . PRO A 1 104 ? 7.464 11.818 2.593 1.00 92.50 104 PRO A C 1
ATOM 858 O O . PRO A 1 104 ? 6.878 11.133 1.753 1.00 92.50 104 PRO A O 1
ATOM 861 N N . LEU A 1 105 ? 7.367 11.594 3.904 1.00 93.31 105 LEU A N 1
ATOM 862 C CA . LEU A 1 105 ? 6.642 10.470 4.496 1.00 93.31 105 LEU A CA 1
ATOM 863 C C . LEU A 1 105 ? 5.213 10.326 3.940 1.00 93.31 105 LEU A C 1
ATOM 865 O O . LEU A 1 105 ? 4.808 9.237 3.541 1.00 93.31 105 LEU A O 1
ATOM 869 N N . ARG A 1 106 ? 4.478 11.439 3.820 1.00 93.56 106 ARG A N 1
ATOM 870 C CA . ARG A 1 106 ? 3.125 11.438 3.245 1.00 93.56 106 ARG A CA 1
ATOM 871 C C . ARG A 1 106 ? 3.094 10.894 1.811 1.00 93.56 106 ARG A C 1
ATOM 873 O O . ARG A 1 106 ? 2.242 10.077 1.486 1.00 93.56 106 ARG A O 1
ATOM 880 N N . THR A 1 107 ? 4.050 11.297 0.975 1.00 93.88 107 THR A N 1
ATOM 881 C CA . THR A 1 107 ? 4.155 10.833 -0.415 1.00 93.88 107 THR A CA 1
ATOM 882 C C . THR A 1 107 ? 4.507 9.346 -0.490 1.00 93.88 107 THR A C 1
ATOM 884 O O . THR A 1 107 ? 4.004 8.651 -1.369 1.00 93.88 107 THR A O 1
ATOM 887 N N . LYS A 1 108 ? 5.325 8.826 0.439 1.00 95.06 108 LYS A N 1
ATOM 888 C CA . LYS A 1 108 ? 5.607 7.381 0.526 1.00 95.06 108 LYS A CA 1
ATOM 889 C C . LYS A 1 108 ? 4.324 6.580 0.764 1.00 95.06 108 LYS A C 1
ATOM 891 O O . LYS A 1 108 ? 4.085 5.602 0.063 1.00 95.06 108 LYS A O 1
ATOM 896 N N . VAL A 1 109 ? 3.485 7.030 1.701 1.00 96.06 109 VAL A N 1
ATOM 897 C CA . VAL A 1 109 ? 2.191 6.396 2.009 1.00 96.06 109 VAL A CA 1
ATOM 898 C C . VAL A 1 109 ? 1.248 6.441 0.806 1.00 96.06 109 VAL A C 1
ATOM 900 O O . VAL A 1 109 ? 0.684 5.414 0.441 1.00 96.06 109 VAL A O 1
ATOM 903 N N . GLU A 1 110 ? 1.135 7.589 0.134 1.00 95.00 110 GLU A N 1
ATOM 904 C CA . GLU A 1 110 ? 0.312 7.735 -1.079 1.00 95.00 110 GLU A CA 1
ATOM 905 C C . GLU A 1 110 ? 0.762 6.793 -2.206 1.00 95.00 110 GLU A C 1
ATOM 907 O O . GLU A 1 110 ? -0.067 6.176 -2.873 1.00 95.00 110 GLU A O 1
ATOM 912 N N . ILE A 1 111 ? 2.076 6.636 -2.400 1.00 95.75 111 ILE A N 1
ATOM 913 C CA . ILE A 1 111 ? 2.636 5.716 -3.396 1.00 95.75 111 ILE A CA 1
ATOM 914 C C . ILE A 1 111 ? 2.332 4.257 -3.040 1.00 95.75 111 ILE A C 1
ATOM 916 O O . ILE A 1 111 ? 1.937 3.495 -3.919 1.00 95.75 111 ILE A O 1
ATOM 920 N N . LEU A 1 112 ? 2.516 3.856 -1.779 1.00 97.12 112 LEU A N 1
ATOM 921 C CA . LEU A 1 112 ? 2.242 2.486 -1.334 1.00 97.12 112 LEU A CA 1
ATOM 922 C C . LEU A 1 112 ? 0.757 2.137 -1.455 1.00 97.12 112 LEU A C 1
ATOM 924 O O . LEU A 1 112 ? 0.431 1.050 -1.928 1.00 97.12 112 LEU A O 1
ATOM 928 N N . HIS A 1 113 ? -0.131 3.062 -1.089 1.00 96.69 113 HIS A N 1
ATOM 929 C CA . HIS A 1 113 ? -1.569 2.878 -1.261 1.00 96.69 113 HIS A CA 1
ATOM 930 C C . HIS A 1 113 ? -1.925 2.692 -2.739 1.00 96.69 113 HIS A C 1
ATOM 932 O O . HIS A 1 113 ? -2.535 1.692 -3.105 1.00 96.69 113 HIS A O 1
ATOM 938 N N . ALA A 1 114 ? -1.451 3.587 -3.612 1.00 95.69 114 ALA A N 1
ATOM 939 C CA . ALA A 1 114 ? -1.701 3.489 -5.049 1.00 95.69 114 ALA A CA 1
ATOM 940 C C . ALA A 1 114 ? -1.133 2.199 -5.674 1.00 95.69 114 ALA A C 1
ATOM 942 O O . ALA A 1 114 ? -1.715 1.656 -6.608 1.00 95.69 114 ALA A O 1
ATOM 943 N N . LEU A 1 115 ? -0.011 1.673 -5.167 1.00 96.75 115 LEU A N 1
ATOM 944 C CA . LEU A 1 115 ? 0.510 0.374 -5.604 1.00 96.75 115 LEU A CA 1
ATOM 945 C C . LEU A 1 115 ? -0.416 -0.790 -5.237 1.00 96.75 115 LEU A C 1
ATOM 947 O O . LEU A 1 115 ? -0.494 -1.744 -6.009 1.00 96.75 115 LEU A O 1
ATOM 951 N N . CYS A 1 116 ? -1.101 -0.725 -4.093 1.00 96.50 116 CYS A N 1
ATOM 952 C CA . CYS A 1 116 ? -2.107 -1.723 -3.726 1.00 96.50 116 CYS A CA 1
ATOM 953 C C . CYS A 1 116 ? -3.265 -1.705 -4.734 1.00 96.50 116 CYS A C 1
ATOM 955 O O . CYS A 1 116 ? -3.650 -2.761 -5.235 1.00 96.50 116 CYS A O 1
ATOM 957 N N . ASP A 1 117 ? -3.734 -0.512 -5.112 1.00 94.19 117 ASP A N 1
ATOM 958 C CA . ASP A 1 117 ? -4.788 -0.342 -6.121 1.00 94.19 117 ASP A CA 1
ATOM 959 C C . ASP A 1 117 ? -4.342 -0.885 -7.489 1.00 94.19 117 ASP A C 1
ATOM 961 O O . ASP A 1 117 ? -5.007 -1.730 -8.086 1.00 94.19 117 ASP A O 1
ATOM 965 N N . PHE A 1 118 ? -3.146 -0.508 -7.955 1.00 95.06 118 PHE A N 1
ATOM 966 C CA . PHE A 1 118 ? -2.609 -1.018 -9.222 1.00 95.06 118 PHE A CA 1
ATOM 967 C C . PHE A 1 118 ? -2.393 -2.528 -9.218 1.00 95.06 118 PHE A C 1
ATOM 969 O O . PHE A 1 118 ? -2.508 -3.163 -10.267 1.00 95.06 118 PHE A O 1
ATOM 976 N N . ARG A 1 119 ? -2.082 -3.117 -8.059 1.00 94.62 119 ARG A N 1
ATOM 977 C CA . ARG A 1 119 ? -1.942 -4.566 -7.937 1.00 94.62 119 ARG A CA 1
ATOM 978 C C . ARG A 1 119 ? -3.276 -5.273 -8.152 1.00 94.62 119 ARG A C 1
ATOM 980 O O . ARG A 1 119 ? -3.248 -6.359 -8.728 1.00 94.62 119 ARG A O 1
ATOM 987 N N . LEU A 1 120 ? -4.395 -4.685 -7.719 1.00 93.06 120 LEU A N 1
ATOM 988 C CA . LEU A 1 120 ? -5.751 -5.206 -7.941 1.00 93.06 120 LEU A CA 1
ATOM 989 C C . LEU A 1 120 ? -6.227 -5.054 -9.390 1.00 93.06 120 LEU A C 1
ATOM 991 O O . LEU A 1 120 ? -7.052 -5.847 -9.837 1.00 93.06 120 LEU A O 1
ATOM 995 N N . ASP A 1 121 ? -5.671 -4.095 -10.127 1.00 91.81 121 ASP A N 1
ATOM 996 C CA . ASP A 1 121 ? -5.958 -3.892 -11.552 1.00 91.81 121 ASP A CA 1
ATOM 997 C C . ASP A 1 121 ? -5.197 -4.853 -12.483 1.00 91.81 121 ASP A C 1
ATOM 999 O O . ASP A 1 121 ? -5.413 -4.837 -13.696 1.00 91.81 121 ASP A O 1
ATOM 1003 N N . ALA A 1 122 ? -4.261 -5.650 -11.960 1.00 92.94 122 ALA A N 1
ATOM 1004 C CA . ALA A 1 122 ? -3.432 -6.525 -12.783 1.00 92.94 122 ALA A CA 1
ATOM 1005 C C . ALA A 1 122 ? -4.215 -7.735 -13.332 1.00 92.94 122 ALA A C 1
ATOM 1007 O O . ALA A 1 122 ? -5.115 -8.276 -12.688 1.00 92.94 122 ALA A O 1
ATOM 1008 N N . ASP A 1 123 ? -3.824 -8.203 -14.520 1.00 90.00 123 ASP A N 1
ATOM 1009 C CA . ASP A 1 123 ? -4.560 -9.232 -15.273 1.00 90.00 123 ASP A CA 1
ATOM 1010 C C . ASP A 1 123 ? -4.679 -10.580 -14.534 1.00 90.00 123 ASP A C 1
ATOM 1012 O O . ASP A 1 123 ? -5.639 -11.329 -14.730 1.00 90.00 123 ASP A O 1
ATOM 1016 N N . ASP A 1 124 ? -3.711 -10.905 -13.675 1.00 90.94 124 ASP A N 1
ATOM 1017 C CA . ASP A 1 124 ? -3.638 -12.177 -12.952 1.00 90.94 124 ASP A CA 1
ATOM 1018 C C . ASP A 1 124 ? -4.543 -12.226 -11.708 1.00 90.94 124 ASP A C 1
ATOM 1020 O O . ASP A 1 124 ? -4.764 -13.299 -11.146 1.00 90.94 124 ASP A O 1
ATOM 1024 N N . VAL A 1 125 ? -5.094 -11.089 -11.269 1.00 91.12 125 VAL A N 1
ATOM 1025 C CA . VAL A 1 125 ? -5.837 -10.966 -10.004 1.00 91.12 125 VAL A CA 1
ATOM 1026 C C . VAL A 1 125 ? -7.047 -11.889 -9.968 1.00 91.12 125 VAL A C 1
ATOM 1028 O O . VAL A 1 125 ? -7.267 -12.578 -8.974 1.00 91.12 125 VAL A O 1
ATOM 1031 N N . MET A 1 126 ? -7.801 -11.974 -11.064 1.00 87.94 126 MET A N 1
ATOM 1032 C CA . MET A 1 126 ? -8.978 -12.846 -11.145 1.00 87.94 126 MET A CA 1
ATOM 1033 C C . MET A 1 126 ? -8.630 -14.319 -10.901 1.00 87.94 126 MET A C 1
ATOM 1035 O O . MET A 1 126 ? -9.408 -15.050 -10.287 1.00 87.94 126 MET A O 1
ATOM 1039 N N . GLU A 1 127 ? -7.458 -14.762 -11.357 1.00 89.69 127 GLU A N 1
ATOM 1040 C CA . GLU A 1 127 ? -6.983 -16.118 -11.100 1.00 89.69 127 GLU A CA 1
ATOM 1041 C C . GLU A 1 127 ? -6.406 -16.263 -9.685 1.00 89.69 127 GLU A C 1
ATOM 1043 O O . GLU A 1 127 ? -6.704 -17.246 -9.001 1.00 89.69 127 GLU A O 1
ATOM 1048 N N . SER A 1 128 ? -5.629 -15.284 -9.228 1.00 87.12 128 SER A N 1
ATOM 1049 C CA . SER A 1 128 ? -4.987 -15.270 -7.908 1.00 87.12 128 SER A CA 1
ATOM 1050 C C . SER A 1 128 ? -5.995 -15.212 -6.752 1.00 87.12 128 SER A C 1
ATOM 1052 O O . SER A 1 128 ? -5.730 -15.729 -5.665 1.00 87.12 128 SER A O 1
ATOM 1054 N N . LEU A 1 129 ? -7.182 -14.641 -6.981 1.00 87.00 129 LEU A 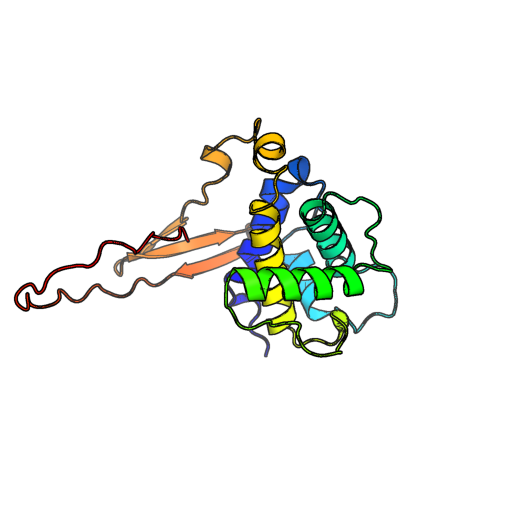N 1
ATOM 1055 C CA . LEU A 1 129 ? -8.245 -14.509 -5.980 1.00 87.00 129 LEU A CA 1
ATOM 1056 C C . LEU A 1 129 ? -9.343 -15.577 -6.078 1.00 87.00 129 LEU A C 1
ATOM 1058 O O . LEU A 1 129 ? -10.274 -15.560 -5.278 1.00 87.00 129 LEU A O 1
ATOM 1062 N N . LYS A 1 130 ? -9.241 -16.551 -6.994 1.00 85.00 130 LYS A N 1
ATOM 1063 C CA . LYS A 1 130 ? -10.309 -17.546 -7.241 1.00 85.00 130 LYS A CA 1
ATOM 1064 C C . LYS A 1 130 ? -10.714 -18.384 -6.022 1.00 85.00 130 LYS A C 1
ATOM 1066 O O . LYS A 1 130 ? -11.829 -18.892 -5.974 1.00 85.00 130 LYS A O 1
ATOM 1071 N N . ASN A 1 131 ? -9.801 -18.547 -5.067 1.00 81.75 131 ASN A N 1
ATOM 1072 C CA . ASN A 1 131 ? -10.013 -19.323 -3.843 1.00 81.75 131 ASN A CA 1
ATOM 1073 C C . ASN A 1 131 ? -10.217 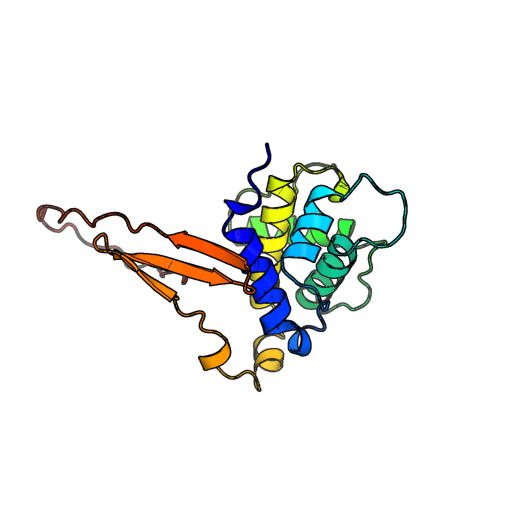-18.438 -2.607 1.00 81.75 131 ASN A C 1
ATOM 1075 O O . ASN A 1 131 ? -10.277 -18.961 -1.495 1.00 81.75 131 ASN A O 1
ATOM 1079 N N . LEU A 1 132 ? -10.258 -17.116 -2.782 1.00 82.94 132 LEU A N 1
ATOM 1080 C CA . LEU A 1 132 ? -10.441 -16.197 -1.675 1.00 82.94 132 LEU A CA 1
ATOM 1081 C C . LEU A 1 132 ? -11.929 -16.121 -1.329 1.00 82.94 132 LEU A C 1
ATOM 1083 O O . LEU A 1 132 ? -12.778 -15.931 -2.201 1.00 82.94 132 LEU A O 1
ATOM 1087 N N . ASP A 1 133 ? -12.244 -16.278 -0.050 1.00 81.44 133 ASP A N 1
ATOM 1088 C CA . ASP A 1 133 ? -13.609 -16.112 0.425 1.00 81.44 133 ASP A CA 1
ATOM 1089 C C . ASP A 1 133 ? -14.011 -14.631 0.366 1.00 81.44 133 ASP A C 1
ATOM 1091 O O . ASP A 1 133 ? -13.347 -13.763 0.935 1.00 81.44 133 ASP A O 1
ATOM 1095 N N . SER A 1 134 ? -15.118 -14.334 -0.319 1.00 76.56 134 SER A N 1
ATOM 1096 C CA . SER A 1 134 ? -15.601 -12.961 -0.481 1.00 76.56 134 SER A CA 1
ATOM 1097 C C . SER A 1 134 ? -15.997 -12.319 0.846 1.00 76.56 134 SER A C 1
ATOM 1099 O O . SER A 1 134 ? -15.959 -11.091 0.936 1.00 76.56 134 SER A O 1
ATOM 1101 N N . ASP A 1 135 ? -16.398 -13.098 1.852 1.00 76.81 135 ASP A N 1
ATOM 1102 C CA . ASP A 1 135 ? -16.716 -12.541 3.168 1.00 76.81 135 ASP A CA 1
ATOM 1103 C C . ASP A 1 135 ? -15.446 -12.124 3.923 1.00 76.81 135 ASP A C 1
ATOM 1105 O O . ASP A 1 135 ? -15.480 -11.156 4.682 1.00 76.81 135 ASP A O 1
ATOM 1109 N N . SER A 1 136 ? -14.304 -12.750 3.622 1.00 75.00 136 SER A N 1
ATOM 1110 C CA . SER A 1 136 ? -12.995 -12.364 4.163 1.00 75.00 136 SER A CA 1
ATOM 1111 C C . SER A 1 136 ? -12.486 -11.019 3.618 1.00 75.00 136 SER A C 1
ATOM 1113 O O . SER A 1 136 ? -11.639 -10.397 4.249 1.00 75.00 136 SER A O 1
ATOM 1115 N N . LEU A 1 137 ? -13.023 -10.533 2.489 1.00 76.75 137 LEU A N 1
ATOM 1116 C CA . LEU A 1 137 ? -12.693 -9.213 1.927 1.00 76.75 137 LEU A CA 1
ATOM 1117 C C . LEU A 1 137 ? -13.361 -8.049 2.676 1.00 76.75 137 LEU A C 1
ATOM 1119 O O . LEU A 1 137 ? -12.978 -6.894 2.489 1.00 76.75 137 LEU A O 1
ATOM 1123 N N . ARG A 1 138 ? -14.411 -8.312 3.467 1.00 78.50 138 ARG A N 1
ATOM 1124 C CA . ARG A 1 138 ? -15.205 -7.252 4.100 1.00 78.50 138 ARG A CA 1
ATOM 1125 C C . ARG A 1 138 ? -14.698 -6.933 5.497 1.00 78.50 138 ARG A C 1
ATOM 1127 O O . ARG A 1 138 ? -14.908 -7.694 6.442 1.00 78.50 138 ARG A O 1
ATOM 1134 N N . VAL A 1 139 ? -14.164 -5.728 5.658 1.00 80.12 139 VAL A N 1
ATOM 1135 C CA . VAL A 1 139 ? -13.981 -5.131 6.983 1.00 80.12 139 VAL A CA 1
ATOM 1136 C C . VAL A 1 139 ? -15.329 -4.618 7.480 1.00 80.12 139 VAL A C 1
ATOM 1138 O O . VAL A 1 139 ? -16.020 -3.873 6.786 1.00 80.12 139 VAL A O 1
ATOM 1141 N N . HIS A 1 140 ? -15.708 -5.018 8.691 1.00 83.38 140 HIS A N 1
ATOM 1142 C CA . HIS A 1 140 ? -16.915 -4.525 9.344 1.00 83.38 140 HIS A CA 1
ATOM 1143 C C . HIS A 1 140 ? -16.542 -3.458 10.377 1.00 83.38 140 HIS A C 1
ATOM 1145 O O . HI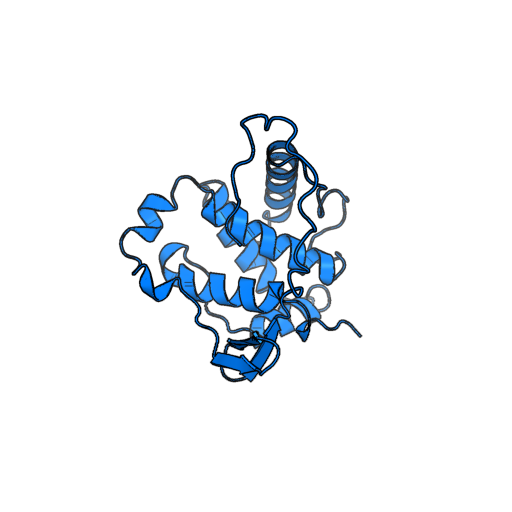S A 1 140 ? -15.576 -3.651 11.122 1.00 83.38 140 HIS A O 1
ATOM 1151 N N . PRO A 1 141 ? -17.302 -2.354 10.467 1.00 89.94 141 PRO A N 1
ATOM 1152 C CA . PRO A 1 141 ? -17.099 -1.395 11.536 1.00 89.94 141 PRO A CA 1
ATOM 1153 C C . PRO A 1 141 ? -17.408 -2.055 12.883 1.00 89.94 141 PRO A C 1
ATOM 1155 O O . PRO A 1 141 ? -18.339 -2.851 13.012 1.00 89.94 141 PRO A O 1
ATOM 1158 N N . LEU A 1 142 ? -16.637 -1.682 13.902 1.00 91.25 142 LEU A N 1
ATOM 1159 C CA . LEU A 1 142 ? -16.846 -2.085 15.289 1.00 91.25 142 LEU A CA 1
ATOM 1160 C C . LEU A 1 142 ? -18.207 -1.599 15.809 1.00 91.25 142 LEU A C 1
ATOM 1162 O O . LEU A 1 142 ? -18.850 -2.270 16.614 1.00 91.25 142 LEU A O 1
ATOM 1166 N N . GLY A 1 143 ? -18.644 -0.426 15.353 1.00 93.06 143 GLY A N 1
ATOM 1167 C CA . GLY A 1 143 ? -19.927 0.152 15.723 1.00 93.06 143 GLY A CA 1
ATOM 1168 C C . GLY A 1 143 ? -20.121 1.562 15.181 1.00 93.06 143 GLY A C 1
ATOM 1169 O O . GLY A 1 143 ? -19.289 2.079 14.434 1.00 93.06 143 GLY A O 1
ATOM 1170 N N . TYR A 1 144 ? -21.233 2.173 15.586 1.00 95.25 144 TYR A N 1
ATOM 1171 C CA . TYR A 1 144 ? -21.616 3.531 15.214 1.00 95.25 144 TYR A CA 1
ATOM 1172 C C . TYR A 1 144 ? -21.994 4.335 16.459 1.00 95.25 144 TYR A C 1
ATOM 1174 O O . TYR A 1 144 ? -22.582 3.778 17.390 1.00 95.25 144 TYR A O 1
ATOM 1182 N N . ASP A 1 145 ? -21.697 5.634 16.468 1.00 92.50 145 ASP A N 1
ATOM 1183 C CA . ASP A 1 145 ? -22.185 6.551 17.505 1.00 92.50 145 ASP A CA 1
ATOM 1184 C C . ASP A 1 145 ? -23.565 7.155 17.163 1.00 92.50 145 ASP A C 1
ATOM 1186 O O . ASP A 1 145 ? -24.177 6.862 16.131 1.00 92.50 145 ASP A O 1
ATOM 1190 N N . GLU A 1 146 ? -24.071 8.039 18.029 1.00 91.31 146 GLU A N 1
ATOM 1191 C CA . GLU A 1 146 ? -25.337 8.760 17.816 1.00 91.31 146 GLU A CA 1
ATOM 1192 C C . GLU A 1 146 ? -25.321 9.672 16.574 1.00 91.31 146 GLU A C 1
ATOM 1194 O O . GLU A 1 146 ? -26.371 9.962 15.994 1.00 91.31 146 GLU A O 1
ATOM 1199 N N . ASN A 1 147 ? -24.137 10.112 16.137 1.00 88.69 147 ASN A N 1
ATOM 1200 C CA . ASN A 1 147 ? -23.954 10.899 14.920 1.00 88.69 147 ASN A CA 1
ATOM 1201 C C . ASN A 1 147 ? -23.833 10.030 13.661 1.00 88.69 147 ASN A C 1
ATOM 1203 O O . ASN A 1 147 ? -23.754 10.588 12.564 1.00 88.69 147 ASN A O 1
ATOM 1207 N N . LYS A 1 148 ? -23.912 8.700 13.805 1.00 88.75 148 LYS A N 1
ATOM 1208 C CA . LYS A 1 148 ? -23.687 7.686 12.767 1.00 88.75 148 LYS A CA 1
ATOM 1209 C C . LYS A 1 148 ? -22.248 7.626 12.256 1.00 88.75 148 LYS A C 1
ATOM 1211 O O . LYS A 1 148 ? -22.033 7.051 11.193 1.00 88.75 148 LYS A O 1
ATOM 1216 N N . SER A 1 149 ? -21.283 8.183 12.980 1.00 92.25 149 SER A N 1
ATOM 1217 C CA . SER A 1 149 ? -19.872 8.006 12.650 1.00 92.25 149 SER A CA 1
ATOM 1218 C C . SER A 1 149 ? -19.497 6.538 12.827 1.00 92.25 149 SER A C 1
ATOM 1220 O O . SER A 1 149 ? -19.861 5.927 13.836 1.00 92.25 149 SER A O 1
ATOM 1222 N N . ALA A 1 150 ? -18.818 5.960 11.837 1.00 93.00 150 ALA A N 1
ATOM 1223 C CA . ALA A 1 150 ? -18.367 4.575 11.879 1.00 93.00 150 ALA A CA 1
ATOM 1224 C C . ALA A 1 150 ? -17.041 4.477 12.636 1.00 93.00 150 ALA A C 1
ATOM 1226 O O . ALA A 1 150 ? -16.150 5.309 12.470 1.00 93.00 150 ALA A O 1
ATOM 1227 N N . TYR A 1 151 ? -16.912 3.444 13.461 1.00 92.00 151 TYR A N 1
ATOM 1228 C CA . TYR A 1 151 ? -15.688 3.147 14.192 1.00 92.00 151 TYR A CA 1
ATOM 1229 C C . TYR A 1 151 ? -15.046 1.892 13.623 1.00 92.00 151 TYR A C 1
ATOM 1231 O O . TYR A 1 151 ? -15.686 0.845 13.563 1.00 92.00 151 TYR A O 1
ATOM 1239 N N . TRP A 1 152 ? -13.778 1.983 13.244 1.00 90.25 152 TRP A N 1
ATOM 1240 C CA . TRP A 1 152 ? -13.025 0.911 12.605 1.00 90.25 152 TRP A CA 1
ATOM 1241 C C . TRP A 1 152 ? -11.895 0.462 13.518 1.00 90.25 152 TRP A C 1
ATOM 1243 O O . TRP A 1 152 ? -11.082 1.282 13.941 1.00 90.25 152 TRP A O 1
ATOM 1253 N N . TYR A 1 153 ? -11.846 -0.827 13.839 1.00 87.81 153 TYR A N 1
ATOM 1254 C CA . TYR A 1 153 ? -10.846 -1.380 14.746 1.00 87.81 153 TYR A CA 1
ATOM 1255 C C . TYR A 1 153 ? -9.902 -2.304 13.990 1.00 87.81 153 TYR A C 1
ATOM 1257 O O . TYR A 1 153 ? -10.336 -3.293 13.402 1.00 87.81 153 TYR A O 1
ATOM 1265 N N . PHE A 1 154 ? -8.615 -1.978 14.025 1.00 83.56 154 PHE A N 1
ATOM 1266 C CA . PHE A 1 154 ? -7.578 -2.697 13.300 1.00 83.56 154 PHE A CA 1
ATOM 1267 C C . PHE A 1 154 ? -6.480 -3.176 14.256 1.00 83.56 154 PHE A C 1
AT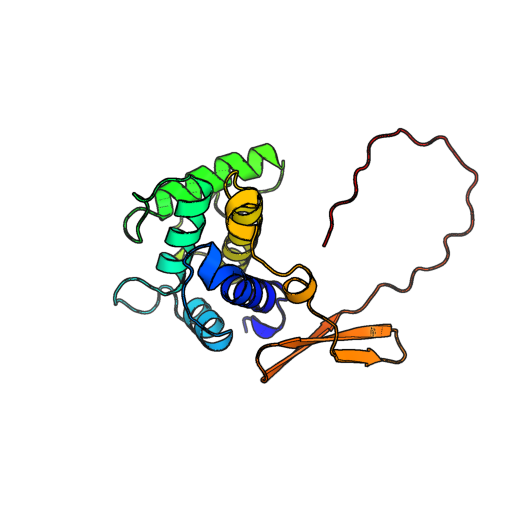OM 1269 O O . PHE A 1 154 ? -6.107 -2.483 15.207 1.00 83.56 154 PHE A O 1
ATOM 1276 N N . TYR A 1 155 ? -5.963 -4.379 13.986 1.00 79.88 155 TYR A N 1
ATOM 1277 C CA . TYR A 1 155 ? -4.756 -4.947 14.608 1.00 79.88 155 TYR A CA 1
ATOM 1278 C C . TYR A 1 155 ? -4.719 -4.930 16.142 1.00 79.88 155 TYR A C 1
ATOM 1280 O O . TYR A 1 155 ? -3.659 -4.812 16.749 1.00 79.88 155 TYR A O 1
ATOM 1288 N N . GLY A 1 156 ? -5.877 -5.013 16.800 1.00 80.31 156 GLY A N 1
ATOM 1289 C CA . GLY A 1 156 ? -5.952 -5.084 18.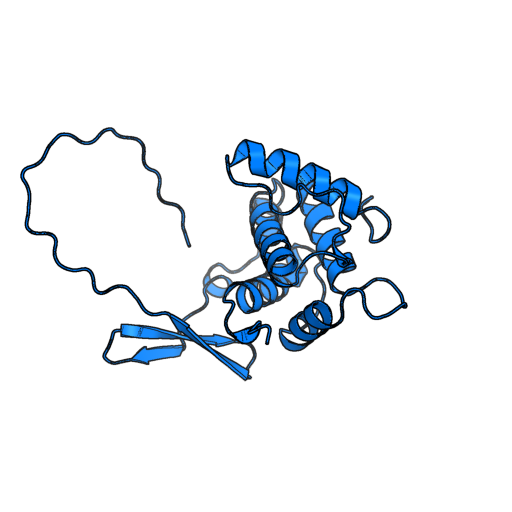262 1.00 80.31 156 GLY A CA 1
ATOM 1290 C C . GLY A 1 156 ? -5.587 -3.785 18.994 1.00 80.31 156 GLY A C 1
ATOM 1291 O O . GLY A 1 156 ? -5.695 -3.716 20.219 1.00 80.31 156 GLY A O 1
ATOM 1292 N N . THR A 1 157 ? -5.179 -2.739 18.280 1.00 83.06 157 THR A N 1
ATOM 1293 C CA . THR A 1 157 ? -4.524 -1.590 18.909 1.00 83.06 157 THR A CA 1
ATOM 1294 C C . THR A 1 157 ? -4.927 -0.239 18.321 1.00 83.06 157 THR A C 1
ATOM 1296 O O . THR A 1 157 ? -4.727 0.772 18.991 1.00 83.06 157 THR A O 1
ATOM 1299 N N . ARG A 1 158 ? -5.512 -0.176 17.114 1.00 85.62 158 ARG A N 1
ATOM 1300 C CA . ARG A 1 158 ? -5.877 1.090 16.448 1.00 85.62 158 ARG A CA 1
ATOM 1301 C C . ARG A 1 158 ? -7.390 1.201 16.263 1.00 85.62 158 ARG A C 1
ATOM 1303 O O . ARG A 1 158 ? -8.036 0.258 15.812 1.00 85.62 158 ARG A O 1
ATOM 1310 N N . LEU A 1 159 ? -7.943 2.368 16.599 1.00 89.44 159 LEU A N 1
ATOM 1311 C CA . LEU A 1 159 ? -9.362 2.698 16.447 1.00 89.44 159 LEU A CA 1
ATOM 1312 C C . LEU A 1 159 ? -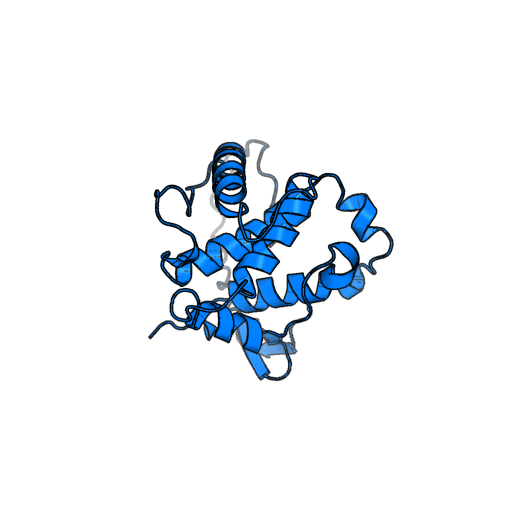9.501 3.984 15.626 1.00 89.44 159 LEU A C 1
ATOM 1314 O O . LEU A 1 159 ? -9.117 5.055 16.090 1.00 89.44 159 LEU A O 1
ATOM 1318 N N . TYR A 1 160 ? -10.082 3.876 14.436 1.00 88.69 160 TYR A N 1
ATOM 1319 C CA . TYR A 1 160 ? -10.338 5.001 13.538 1.00 88.69 160 TYR A CA 1
ATOM 1320 C C . TYR A 1 160 ? -11.808 5.395 13.598 1.00 88.69 160 TYR A C 1
ATOM 1322 O O . TYR A 1 160 ? -12.682 4.539 13.742 1.00 88.69 160 TYR A O 1
ATOM 1330 N N . ARG A 1 161 ? -12.085 6.692 13.462 1.00 90.75 161 ARG A N 1
ATOM 1331 C CA . ARG A 1 161 ? -13.442 7.224 13.326 1.00 90.75 161 ARG A CA 1
ATOM 1332 C C . ARG A 1 161 ? -13.607 7.797 11.926 1.00 90.75 161 ARG A C 1
ATOM 1334 O O . ARG A 1 161 ? -12.834 8.661 11.526 1.00 90.75 161 ARG A O 1
ATOM 1341 N N . GLU A 1 162 ? -14.627 7.341 11.218 1.00 90.12 162 GLU A N 1
ATOM 1342 C CA . GLU A 1 162 ? -15.051 7.897 9.940 1.00 90.12 162 GLU A CA 1
ATOM 1343 C C . GLU A 1 162 ? -16.349 8.681 10.146 1.00 90.12 162 GLU A C 1
ATOM 1345 O O . GLU A 1 162 ? -17.373 8.133 10.564 1.00 90.12 162 GLU A O 1
ATOM 1350 N N . ASP A 1 163 ? -16.296 9.982 9.875 1.00 89.50 163 ASP A N 1
ATOM 1351 C CA . ASP A 1 163 ? -17.443 10.876 9.985 1.00 89.50 163 ASP A CA 1
ATOM 1352 C C . ASP A 1 163 ? -18.121 11.008 8.612 1.00 89.50 163 ASP A C 1
ATOM 1354 O O . ASP A 1 163 ? -17.503 11.451 7.646 1.00 89.50 163 ASP A O 1
ATOM 1358 N N . TYR A 1 164 ? -19.412 10.678 8.514 1.00 83.00 164 TYR A N 1
ATOM 1359 C CA . TYR A 1 164 ? -20.176 10.909 7.285 1.00 83.00 164 TYR A CA 1
ATOM 1360 C C . TYR A 1 164 ? -20.760 12.322 7.271 1.00 83.00 164 TYR A C 1
ATOM 1362 O O . TYR A 1 164 ? -21.410 12.756 8.231 1.00 83.00 164 TYR A O 1
ATOM 1370 N N . GLU A 1 165 ? -20.604 13.040 6.156 1.00 77.00 165 GLU A N 1
ATOM 1371 C CA . GLU A 1 165 ? -21.290 14.317 5.981 1.00 77.00 165 GLU A CA 1
ATOM 1372 C C . GLU A 1 165 ? -22.804 14.111 6.113 1.00 77.00 165 GLU A C 1
ATOM 1374 O O . GLU A 1 165 ? -23.424 13.315 5.399 1.00 77.00 165 GLU A O 1
ATOM 1379 N N . LYS A 1 166 ? -23.435 14.855 7.031 1.00 67.25 166 LYS A N 1
ATOM 1380 C CA . LYS A 1 166 ? -24.894 14.869 7.159 1.00 67.25 166 LYS A CA 1
ATOM 1381 C C . LYS A 1 166 ? -25.461 15.343 5.826 1.00 67.25 166 LYS A C 1
ATOM 1383 O O . LYS A 1 166 ? -25.379 16.530 5.516 1.00 67.25 166 LYS A O 1
ATOM 1388 N N . VAL A 1 167 ? -26.043 14.429 5.046 1.00 60.59 167 VAL A N 1
ATOM 1389 C CA . VAL A 1 167 ? -26.697 14.752 3.773 1.00 60.59 167 VAL A CA 1
ATOM 1390 C C . VAL A 1 167 ? -27.785 15.785 4.051 1.00 60.59 167 VAL A C 1
ATOM 1392 O O . VAL A 1 167 ? -28.890 15.456 4.483 1.00 60.59 167 VAL A O 1
ATOM 1395 N N . VAL A 1 168 ? -27.477 17.063 3.828 1.00 57.78 168 VAL A N 1
ATOM 1396 C CA . VAL A 1 168 ? -28.468 18.129 3.936 1.00 57.78 168 VAL A CA 1
ATOM 1397 C C . VAL A 1 168 ? -29.453 17.893 2.792 1.00 57.78 168 VAL A C 1
ATOM 1399 O O . VAL A 1 168 ? -29.029 17.876 1.631 1.00 57.78 168 VAL A O 1
ATOM 1402 N N . PRO A 1 169 ? -30.755 17.684 3.054 1.00 53.06 169 PRO A N 1
ATOM 1403 C CA . PRO A 1 169 ? -31.709 17.417 1.990 1.00 53.06 169 PRO A CA 1
ATOM 1404 C C . PRO A 1 169 ? -31.736 18.616 1.034 1.00 53.06 169 PRO A C 1
ATOM 1406 O O . PRO A 1 169 ? -32.246 19.692 1.361 1.00 53.06 169 PRO A O 1
ATOM 1409 N N . LYS A 1 170 ? -31.164 18.446 -0.166 1.00 52.50 170 LYS A N 1
ATOM 1410 C CA . LYS A 1 170 ? -31.193 19.466 -1.219 1.00 52.50 170 LYS A CA 1
ATOM 1411 C C . LYS A 1 170 ? -32.659 19.762 -1.545 1.00 52.50 170 LYS A C 1
ATOM 1413 O O . LYS A 1 170 ? -33.383 18.895 -2.036 1.00 52.50 170 LYS A O 1
ATOM 1418 N N . LYS A 1 171 ? -33.108 21.000 -1.295 1.00 47.97 171 LYS A N 1
ATOM 1419 C CA . LYS A 1 171 ? -34.404 21.498 -1.786 1.00 47.97 171 LYS A CA 1
ATOM 1420 C C . LYS A 1 171 ? -34.483 21.213 -3.289 1.00 47.97 171 LYS A C 1
ATOM 1422 O O . LYS A 1 171 ? -33.620 21.664 -4.040 1.00 47.97 171 LYS A O 1
ATOM 1427 N N . LYS A 1 172 ? -35.505 20.461 -3.717 1.00 41.62 172 LYS A N 1
ATOM 1428 C CA . LYS A 1 172 ? -35.754 20.084 -5.119 1.00 41.62 172 LYS A CA 1
ATOM 1429 C C . LYS A 1 172 ? -35.733 21.331 -6.019 1.00 41.62 172 LYS A C 1
ATOM 1431 O O . LYS A 1 172 ? -36.729 22.046 -6.103 1.00 41.62 172 LYS A O 1
ATOM 1436 N N . LYS A 1 173 ? -34.621 21.589 -6.714 1.00 47.53 173 LYS A N 1
ATOM 1437 C CA . LYS A 1 173 ? -34.603 22.476 -7.886 1.00 47.53 173 LYS A CA 1
ATOM 1438 C C . LYS A 1 173 ? -34.992 21.649 -9.115 1.00 47.53 173 LYS A C 1
ATOM 1440 O O . LYS A 1 173 ? -34.619 20.485 -9.232 1.00 47.53 173 LYS A O 1
ATOM 1445 N N . LYS A 1 174 ? -35.841 22.235 -9.965 1.00 43.41 174 LYS A N 1
ATOM 1446 C CA . LYS A 1 174 ? -36.493 21.590 -11.116 1.00 43.41 174 LYS A CA 1
ATOM 1447 C C . LYS A 1 174 ? -35.466 20.930 -12.051 1.00 43.41 174 LYS A C 1
ATOM 1449 O O . LYS A 1 174 ? -34.430 21.518 -12.339 1.00 43.41 174 LYS A O 1
ATOM 1454 N N . LYS A 1 175 ? -35.799 19.716 -12.507 1.00 42.47 175 LYS A N 1
ATOM 1455 C CA . LYS A 1 175 ? -35.005 18.853 -13.396 1.00 42.47 175 LYS A CA 1
ATOM 1456 C C . LYS A 1 175 ? -34.578 19.585 -14.679 1.00 42.47 175 LYS A C 1
ATOM 1458 O O . LYS A 1 175 ? -35.442 20.025 -15.433 1.00 42.47 175 LYS A O 1
ATOM 1463 N N . ALA A 1 176 ? -33.277 19.597 -14.957 1.00 41.25 176 ALA A N 1
ATOM 1464 C CA . ALA A 1 176 ? -32.728 19.650 -16.311 1.00 41.25 176 ALA A CA 1
ATOM 1465 C C . ALA A 1 176 ? -32.061 18.290 -16.604 1.00 41.25 176 ALA A C 1
ATOM 1467 O O . ALA A 1 176 ? -31.619 17.613 -15.678 1.00 41.25 176 ALA A O 1
ATOM 1468 N N . ARG A 1 177 ? -32.130 17.857 -17.867 1.00 38.44 177 ARG A N 1
ATOM 1469 C CA . ARG A 1 177 ? -31.851 16.496 -18.368 1.00 38.44 177 ARG A CA 1
ATOM 1470 C C . ARG A 1 177 ? -30.430 16.011 -18.019 1.00 38.44 177 ARG A C 1
ATOM 1472 O O . ARG A 1 177 ? -29.497 16.796 -18.110 1.00 38.44 177 ARG A O 1
ATOM 1479 N N . LEU A 1 178 ? -30.305 14.736 -17.632 1.00 35.06 178 LEU A N 1
ATOM 1480 C CA . LEU A 1 178 ? -29.029 14.055 -17.367 1.00 35.06 178 LEU A CA 1
ATOM 1481 C C . LEU A 1 178 ? -28.433 13.489 -18.666 1.00 35.06 178 LEU A C 1
ATOM 1483 O O . LEU A 1 178 ? -29.143 12.794 -19.395 1.00 35.06 178 LEU A O 1
ATOM 1487 N N . ASP A 1 179 ? -27.143 13.748 -18.890 1.00 39.28 179 ASP A N 1
ATOM 1488 C CA . ASP A 1 179 ? -26.283 12.999 -19.815 1.00 39.28 179 ASP A CA 1
ATOM 1489 C C . ASP A 1 179 ? -25.825 11.666 -19.174 1.00 39.28 179 ASP A C 1
ATOM 1491 O O . ASP A 1 179 ? -25.679 11.610 -17.949 1.00 39.28 179 ASP A O 1
ATOM 1495 N N . PRO A 1 180 ? -25.602 10.580 -19.946 1.00 34.81 180 PRO A N 1
ATOM 1496 C CA . PRO A 1 180 ? -25.648 9.211 -19.413 1.00 34.81 180 PRO A CA 1
ATOM 1497 C C . PRO A 1 180 ? -24.342 8.621 -18.856 1.00 34.81 180 PRO A C 1
ATOM 1499 O O . PRO A 1 180 ? -24.345 7.447 -18.507 1.00 34.81 180 PRO A O 1
ATOM 1502 N N . ASN A 1 181 ? -23.234 9.359 -18.765 1.00 38.47 181 ASN A N 1
ATOM 1503 C CA . ASN A 1 181 ? -21.937 8.752 -18.432 1.00 38.47 181 ASN A CA 1
ATOM 1504 C C . ASN A 1 181 ? -21.362 9.270 -17.113 1.00 38.47 181 ASN A C 1
ATOM 1506 O O . ASN A 1 181 ? -20.521 10.164 -17.111 1.00 38.47 181 ASN A O 1
ATOM 1510 N N . VAL A 1 182 ? -21.783 8.665 -16.001 1.00 33.06 182 VAL A N 1
ATOM 1511 C CA . VAL A 1 182 ? -21.023 8.670 -14.741 1.00 33.06 182 VAL A CA 1
ATOM 1512 C C . VAL A 1 182 ? -21.135 7.272 -14.127 1.00 33.06 182 VAL A C 1
ATOM 1514 O O . VAL A 1 182 ? -22.186 6.908 -13.601 1.00 33.06 182 VAL A O 1
ATOM 1517 N N . LEU A 1 183 ? -20.068 6.477 -14.246 1.00 29.41 183 LEU A N 1
ATOM 1518 C CA . LEU A 1 183 ? -19.892 5.236 -13.490 1.00 29.41 183 LEU A CA 1
ATOM 1519 C C . LEU A 1 183 ? -19.372 5.584 -12.088 1.00 29.41 183 LEU A C 1
ATOM 1521 O O . LEU A 1 183 ? -18.506 6.443 -11.937 1.00 29.41 183 LEU A O 1
ATOM 1525 N N . PHE A 1 184 ? -19.931 4.917 -11.082 1.00 28.91 184 PHE A N 1
ATOM 1526 C CA . PHE A 1 184 ? -19.496 4.960 -9.689 1.00 28.91 184 PHE A CA 1
ATOM 1527 C C . PHE A 1 184 ? -18.186 4.177 -9.518 1.00 28.91 184 PHE A C 1
ATOM 1529 O O . PHE A 1 184 ? -18.087 3.064 -10.029 1.00 28.91 184 PHE A O 1
ATOM 1536 N N . PHE A 1 185 ? -17.233 4.722 -8.759 1.00 28.42 185 PHE A N 1
ATOM 1537 C CA . PHE A 1 185 ? -16.143 3.944 -8.168 1.00 28.42 185 PHE A CA 1
ATOM 1538 C C . PHE A 1 185 ? -16.543 3.510 -6.753 1.00 28.42 185 PHE A C 1
ATOM 1540 O O . PHE A 1 185 ? -17.206 4.258 -6.031 1.00 28.42 185 PHE A O 1
ATOM 1547 N N . PHE A 1 186 ? -16.209 2.265 -6.418 1.00 29.77 186 PHE A N 1
ATOM 1548 C CA . PHE A 1 186 ? -16.299 1.715 -5.071 1.00 29.77 186 PHE A CA 1
ATOM 1549 C C . PHE A 1 186 ? -15.059 2.136 -4.279 1.00 29.77 186 PHE A C 1
ATOM 1551 O O . PHE A 1 186 ? -13.959 1.970 -4.794 1.00 29.77 186 PHE A O 1
ATOM 1558 N N . PHE A 1 187 ? -15.329 2.594 -3.052 1.00 36.53 187 PHE A N 1
ATOM 1559 C CA . PHE A 1 187 ? -14.432 3.072 -1.991 1.00 36.53 187 PHE A CA 1
ATOM 1560 C C . PHE A 1 187 ? -13.563 4.286 -2.335 1.00 36.53 187 PHE A C 1
ATOM 1562 O O . PHE A 1 187 ? -12.592 4.166 -3.104 1.00 36.53 187 PHE A O 1
#

pLDDT: mean 83.21, std 17.56, range [28.42, 97.12]